Protein AF-A0A3D1UZR0-F1 (afdb_monomer)

Nearest PDB structures (foldseek):
  7qtd-assembly1_B  TM=1.260E-01  e=8.001E+00  Streptomyces sp. Tu6071

Sequence (243 aa):
MKIFFILLPLLFSISFYAQDAELLKKIGARKDKDGNILLGKAFIRKDDRSISFPGRINVREGVIEVLVSTPRGRMHESLIVTELDPFQLQMALVLAGYDNGDITRGAPFHIEIIYGKFRRINVDEWLYDSTAGKPKEKGTYVFVGSSFKDKQCLASLEGNLININSLDKSTILNAALSPKSALHEYIVRKEKMPEAGLKNRESPLEGYEETPVRVILVPVVTPADTGKNGKREMAPAEGPKTK

Radius of gyration: 21.1 Å; Cα contacts (8 Å, |Δi|>4): 491; chains: 1; bounding box: 68×36×67 Å

Solvent-accessible surface area (backbone atoms only — not comparable to full-atom values): 13354 Å² total; per-residue (Å²): 139,90,89,85,86,74,66,66,71,56,53,54,51,52,55,53,55,51,51,54,53,50,53,34,48,76,75,60,28,50,71,52,97,88,56,27,39,36,35,84,59,38,36,37,41,60,89,73,50,27,36,32,32,62,32,26,60,58,49,54,63,53,67,44,45,28,49,31,13,18,84,76,18,61,38,91,30,6,38,24,38,24,88,53,54,33,53,51,51,48,51,49,43,46,75,57,54,48,54,59,28,57,78,89,66,16,43,42,19,37,53,30,38,38,35,80,96,79,48,72,45,58,53,38,72,33,30,28,24,65,70,79,72,41,71,37,70,85,66,43,32,14,28,38,42,47,49,72,56,97,94,36,50,39,9,52,74,45,19,32,33,28,27,64,46,49,85,69,60,40,20,30,27,26,40,64,62,50,89,83,49,53,79,45,46,34,30,45,38,50,91,68,48,82,88,69,54,52,64,35,90,90,40,72,88,71,35,59,44,89,43,66,31,33,43,31,44,40,56,75,66,53,60,76,65,50,66,77,76,51,86,82,77,78,76,78,83,81,71,86,81,82,129

pLDDT: mean 86.24, std 17.68, range [34.06, 98.81]

Foldseek 3Di:
DDDPDDVVVVVVVVVVVVVVQVVCVVQVWDADPQGWIDQPQWIQDPPQRKIKGKWWAQDQWDWAFAAEFAPLAPRVRYRIHHPDQQVSVLVSCVVSPWDAAALVRFFKWFKWKAFDPGDIDGPQQQKAFVVVRGRGDGWIKGQHAADDDPNDGLLNVRGGEETEQDRDNSYGIYTSDDPVRNPIIMTGRNVSDDDFDQPDPVDCVSPTDITMMMMMTRTPDGSVRVVVPDDDDDDDPDDDDDD

Secondary structure (DSSP, 8-state):
----SSSHHHHHHHHHHHHHHHHHHHTTEEE-TTS-EEETTEEE-TTT--EEEEEEE---SSEESEEEE-TTSSGGGEEEE----HHHHHHHHHHHTPPP-STTTSPEEEEEEEETTTEEEEGGGGEEETTTTEEPP---EEE----EETTEEHHHHH-EEEESS---SSSSEEE---TTGGG--EEE-GGGSPP--BSSTT-GGG-BPPEEEEEEEEESS-HHHHTTT--------------

Structure (mmCIF, N/CA/C/O backbone):
data_AF-A0A3D1UZR0-F1
#
_entry.id   AF-A0A3D1UZR0-F1
#
loop_
_atom_site.group_PDB
_atom_site.id
_atom_site.type_symbol
_atom_site.label_atom_id
_atom_site.label_alt_id
_atom_site.label_comp_id
_atom_site.label_asym_id
_atom_site.label_entity_id
_atom_site.label_seq_id
_atom_site.pdbx_PDB_ins_code
_atom_site.Cartn_x
_atom_site.Cartn_y
_atom_site.Cartn_z
_atom_site.occupancy
_atom_site.B_iso_or_equiv
_atom_site.auth_seq_id
_atom_site.auth_comp_id
_atom_site.auth_asym_id
_atom_site.auth_atom_id
_atom_site.pdbx_PDB_model_num
ATOM 1 N N . MET A 1 1 ? -49.660 -12.711 37.100 1.00 44.12 1 MET A N 1
ATOM 2 C CA . MET A 1 1 ? -48.198 -12.617 37.325 1.00 44.12 1 MET A CA 1
ATOM 3 C C . MET A 1 1 ? -47.486 -13.162 36.089 1.00 44.12 1 MET A C 1
ATOM 5 O O . MET A 1 1 ? -47.917 -14.203 35.616 1.00 44.12 1 MET A O 1
ATOM 9 N N . LYS A 1 2 ? -46.427 -12.483 35.614 1.00 46.38 2 LYS A N 1
ATOM 10 C CA . LYS A 1 2 ? -45.535 -12.819 34.471 1.00 46.38 2 LYS A CA 1
ATOM 11 C C . LYS A 1 2 ? -45.929 -12.320 33.066 1.00 46.38 2 LYS A C 1
ATOM 13 O O . LYS A 1 2 ? -46.213 -13.120 32.189 1.00 46.38 2 LYS A O 1
ATOM 18 N N . ILE A 1 3 ? -45.806 -11.012 32.827 1.00 49.09 3 ILE A N 1
ATOM 19 C CA . ILE A 1 3 ? -45.474 -10.448 31.500 1.00 49.09 3 ILE A CA 1
ATOM 20 C C . ILE A 1 3 ? -44.572 -9.232 31.744 1.00 49.09 3 ILE A C 1
ATOM 22 O O . ILE A 1 3 ? -45.052 -8.109 31.740 1.00 49.09 3 ILE A O 1
ATOM 26 N N . PHE A 1 4 ? -43.295 -9.429 32.083 1.00 47.56 4 PHE A N 1
ATOM 27 C CA . PHE A 1 4 ? -42.361 -8.297 32.193 1.00 47.56 4 PHE A CA 1
ATOM 28 C C . PHE A 1 4 ? -40.891 -8.742 32.183 1.00 47.56 4 PHE A C 1
ATOM 30 O O . PHE A 1 4 ? -40.190 -8.509 33.150 1.00 47.56 4 PHE A O 1
ATOM 37 N N . PHE A 1 5 ? -40.403 -9.444 31.151 1.00 48.28 5 PHE A N 1
ATOM 38 C CA . PHE A 1 5 ? -38.954 -9.745 31.069 1.00 48.28 5 PHE A CA 1
ATOM 39 C C . PHE A 1 5 ? -38.405 -10.002 29.650 1.00 48.28 5 PHE A C 1
ATOM 41 O O . PHE A 1 5 ? -37.402 -10.687 29.496 1.00 48.28 5 PHE A O 1
ATOM 48 N N . ILE A 1 6 ? -39.031 -9.456 28.596 1.00 50.97 6 ILE A N 1
ATOM 49 C CA . ILE A 1 6 ? -38.550 -9.625 27.202 1.00 50.97 6 ILE A CA 1
ATOM 50 C C . ILE A 1 6 ? -38.081 -8.300 26.555 1.00 50.97 6 ILE A C 1
ATOM 52 O O . ILE A 1 6 ? -37.360 -8.328 25.565 1.00 50.97 6 ILE A O 1
ATOM 56 N N . LEU A 1 7 ? -38.374 -7.125 27.134 1.00 48.50 7 LEU A N 1
ATOM 57 C CA . LEU A 1 7 ? -37.979 -5.834 26.533 1.00 48.50 7 LEU A CA 1
ATOM 58 C C . LEU A 1 7 ? -36.522 -5.399 26.804 1.00 48.50 7 LEU A C 1
ATOM 60 O O . LEU A 1 7 ? -35.976 -4.586 26.060 1.00 48.50 7 LEU A O 1
ATOM 64 N N . LEU A 1 8 ? -35.883 -5.925 27.853 1.00 43.03 8 LEU A N 1
ATOM 65 C CA . LEU A 1 8 ? -34.567 -5.465 28.311 1.00 43.03 8 LEU A CA 1
ATOM 66 C C . LEU A 1 8 ? -33.382 -5.806 27.369 1.00 43.03 8 LEU A C 1
ATOM 68 O O . LEU A 1 8 ? -32.542 -4.927 27.170 1.00 43.03 8 LEU A O 1
ATOM 72 N N . PRO A 1 9 ? -33.291 -6.992 26.724 1.00 49.91 9 PRO A N 1
ATOM 73 C CA . PRO A 1 9 ? -32.200 -7.269 25.778 1.00 49.91 9 PRO A CA 1
ATOM 74 C C . PRO A 1 9 ? -32.349 -6.514 24.445 1.00 49.91 9 PRO A C 1
ATOM 76 O O . PRO A 1 9 ? -31.348 -6.228 23.782 1.00 49.91 9 PRO A O 1
ATOM 79 N N . LEU A 1 10 ? -33.578 -6.142 24.061 1.00 46.62 10 LEU A N 1
ATOM 80 C CA . LEU A 1 10 ? -33.832 -5.369 22.842 1.00 46.62 10 LEU A CA 1
ATOM 81 C C . LEU A 1 10 ? -33.338 -3.921 22.990 1.00 46.62 10 LEU A C 1
ATOM 83 O O . LEU A 1 10 ? -32.662 -3.411 22.102 1.00 46.62 10 LEU A O 1
ATOM 87 N N . LEU A 1 11 ? -33.609 -3.289 2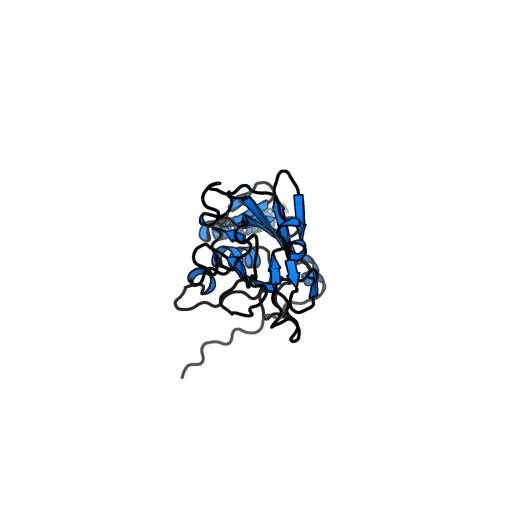4.139 1.00 45.03 11 LEU A N 1
ATOM 88 C CA . LEU A 1 11 ? -33.158 -1.924 24.444 1.00 45.03 11 LEU A CA 1
ATOM 89 C C . LEU A 1 11 ? -31.627 -1.816 24.507 1.00 45.03 11 LEU A C 1
ATOM 91 O O . LEU A 1 11 ? -31.060 -0.871 23.966 1.00 45.03 11 LEU A O 1
ATOM 95 N N . PHE A 1 12 ? -30.950 -2.815 25.084 1.00 47.47 12 PHE A N 1
ATOM 96 C CA . PHE A 1 12 ? -29.484 -2.842 25.162 1.00 47.47 12 PHE A CA 1
ATOM 97 C C . PHE A 1 12 ? -28.823 -2.973 23.781 1.00 47.47 12 PHE A C 1
ATOM 99 O O . PHE A 1 12 ? -27.831 -2.308 23.488 1.00 47.47 12 PHE A O 1
ATOM 106 N N . SER A 1 13 ? -29.414 -3.793 22.908 1.00 52.44 13 SER A N 1
ATOM 107 C CA . SER A 1 13 ? -28.933 -3.978 21.536 1.00 52.44 13 SER A CA 1
ATOM 108 C C . SER A 1 13 ? -29.081 -2.691 20.716 1.00 52.44 13 SER A C 1
ATOM 110 O O . SER A 1 13 ? -28.163 -2.314 19.992 1.00 52.44 13 SER A O 1
ATOM 112 N N . ILE A 1 14 ? -30.201 -1.973 20.865 1.00 57.56 14 ILE A N 1
ATOM 113 C CA . ILE A 1 14 ? -30.461 -0.712 20.149 1.00 57.56 14 ILE A CA 1
ATOM 114 C C . ILE A 1 14 ? -29.466 0.380 20.569 1.00 57.56 14 ILE A C 1
ATOM 116 O O . ILE A 1 14 ? -28.931 1.075 19.704 1.00 57.56 14 ILE A O 1
ATOM 120 N N . SER A 1 15 ? -29.171 0.508 21.867 1.00 60.72 15 SER A N 1
ATOM 121 C CA . SER A 1 15 ? -28.193 1.486 22.365 1.00 60.72 15 SER A CA 1
ATOM 122 C C . SER A 1 15 ? -26.779 1.225 21.839 1.00 60.72 15 SER A C 1
ATOM 124 O O . SER A 1 15 ? -26.102 2.172 21.447 1.00 60.72 15 SER A O 1
ATOM 126 N N . PHE A 1 16 ? -26.355 -0.040 21.757 1.00 56.75 16 PHE A N 1
ATOM 127 C CA . PHE A 1 16 ? -25.029 -0.399 21.245 1.00 56.75 16 PHE A CA 1
ATOM 128 C C . PHE A 1 16 ? -24.895 -0.114 19.737 1.00 56.75 16 PHE A C 1
ATOM 130 O O . PHE A 1 16 ? -23.942 0.528 19.303 1.00 56.75 16 PHE A O 1
ATOM 137 N N . TYR A 1 17 ? -25.903 -0.491 18.939 1.00 60.22 17 TYR A N 1
ATOM 138 C CA . TYR A 1 17 ? -25.931 -0.193 17.500 1.00 60.22 17 TYR A CA 1
ATOM 139 C C . TYR A 1 17 ? -25.938 1.313 17.197 1.00 60.22 17 TYR A C 1
ATOM 141 O O . TYR A 1 17 ? -25.283 1.755 16.250 1.00 60.22 17 TYR A O 1
ATOM 149 N N . ALA A 1 18 ? -26.673 2.105 17.982 1.00 62.00 18 ALA A N 1
ATOM 150 C CA . ALA A 1 18 ? -26.709 3.557 17.824 1.00 62.00 18 ALA A CA 1
ATOM 151 C C . ALA A 1 18 ? -25.343 4.197 18.129 1.00 62.00 18 ALA A C 1
ATOM 153 O O . ALA A 1 18 ? -24.904 5.086 17.398 1.00 62.00 18 ALA A O 1
ATOM 154 N N . GLN A 1 19 ? -24.650 3.704 19.158 1.00 67.38 19 GLN A N 1
ATOM 155 C CA . GLN A 1 19 ? -23.340 4.200 19.574 1.00 67.38 19 GLN A CA 1
ATOM 156 C C . GLN A 1 19 ? -22.243 3.888 18.541 1.00 67.38 19 GLN A C 1
ATOM 158 O O . GLN A 1 19 ? -21.450 4.770 18.202 1.00 67.38 19 GLN A O 1
ATOM 163 N N . ASP A 1 20 ? -22.252 2.684 17.961 1.00 73.31 20 ASP A N 1
ATOM 164 C CA . ASP A 1 20 ? -21.343 2.298 16.873 1.00 73.31 20 ASP A CA 1
ATOM 165 C C . ASP A 1 20 ? -21.556 3.156 15.615 1.00 73.31 20 ASP A C 1
ATOM 167 O O . ASP A 1 20 ? -20.600 3.620 14.987 1.00 73.31 20 ASP A O 1
ATOM 171 N N . ALA A 1 21 ? -22.815 3.408 15.244 1.00 79.00 21 ALA A N 1
ATOM 172 C CA . ALA A 1 21 ? -23.146 4.246 14.094 1.00 79.00 21 ALA A CA 1
ATOM 173 C C . ALA A 1 21 ? -22.709 5.707 14.298 1.00 79.00 21 ALA A C 1
ATOM 175 O O . ALA A 1 21 ? -22.210 6.346 13.366 1.00 79.00 21 ALA A O 1
ATOM 176 N N . GLU A 1 22 ? -22.861 6.234 15.514 1.00 84.75 22 GLU A N 1
ATOM 177 C CA . GLU A 1 22 ? -22.416 7.581 15.864 1.00 84.75 22 GLU A CA 1
ATOM 178 C C . GLU A 1 22 ? -20.886 7.701 15.834 1.00 84.75 22 GLU A C 1
ATOM 180 O O . GLU A 1 22 ? -20.359 8.682 15.303 1.00 84.75 22 GLU A O 1
ATOM 185 N N . LEU A 1 23 ? -20.165 6.692 16.339 1.00 85.00 23 LEU A N 1
ATOM 186 C CA . LEU A 1 23 ? -18.704 6.646 16.288 1.00 85.00 23 LEU A CA 1
ATOM 187 C C . LEU A 1 23 ? -18.197 6.655 14.844 1.00 85.00 23 LEU A C 1
ATOM 189 O O . LEU A 1 23 ? -17.352 7.485 14.507 1.00 85.00 23 LEU A O 1
ATOM 193 N N . LEU A 1 24 ? -18.744 5.786 13.985 1.00 88.00 24 LEU A N 1
ATOM 194 C CA . LEU A 1 24 ? -18.386 5.749 12.565 1.00 88.00 24 LEU A CA 1
ATOM 195 C C . LEU A 1 24 ? -18.620 7.113 11.908 1.00 88.00 24 LEU A C 1
ATOM 197 O O . LEU A 1 24 ? -17.735 7.631 11.230 1.00 88.00 24 LEU A O 1
ATOM 201 N N . LYS A 1 25 ? -19.762 7.752 12.180 1.00 88.19 25 LYS A N 1
ATOM 202 C CA . LYS A 1 25 ? -20.069 9.080 11.641 1.00 88.19 25 LYS A CA 1
ATOM 203 C C . LYS A 1 25 ? -19.074 10.148 12.113 1.00 88.19 25 LYS A C 1
ATOM 205 O O . LYS A 1 25 ? -18.651 10.966 11.299 1.00 88.19 25 LYS A O 1
ATOM 210 N N . LYS A 1 26 ? -18.672 10.137 13.391 1.00 89.56 26 LYS A N 1
ATOM 211 C CA . LYS A 1 26 ? -17.699 11.095 13.960 1.00 89.56 26 LYS A CA 1
ATOM 212 C C . LYS A 1 26 ? -16.330 11.012 13.295 1.00 89.56 26 LYS A C 1
ATOM 214 O O . LYS A 1 26 ? -15.684 12.039 13.119 1.00 89.56 26 LYS A O 1
ATOM 219 N N . ILE A 1 27 ? -15.908 9.814 12.904 1.00 89.00 27 ILE A N 1
ATOM 220 C CA . ILE A 1 27 ? -14.633 9.601 12.209 1.00 89.00 27 ILE A CA 1
ATOM 221 C C . ILE A 1 27 ? -14.751 9.707 10.680 1.00 89.00 27 ILE A C 1
ATOM 223 O O . ILE A 1 27 ? -13.793 9.416 9.970 1.00 89.00 27 ILE A O 1
ATOM 227 N N . GLY A 1 28 ? -15.917 10.102 10.153 1.00 91.25 28 GLY A N 1
ATOM 228 C CA . GLY A 1 28 ? -16.158 10.224 8.712 1.00 91.25 28 GLY A CA 1
ATOM 229 C C . GLY A 1 28 ? -16.323 8.887 7.979 1.00 91.25 28 GLY A C 1
ATOM 230 O O . GLY A 1 28 ? -16.252 8.846 6.750 1.00 91.25 28 GLY A O 1
ATOM 231 N N . ALA A 1 29 ? -16.548 7.794 8.711 1.00 95.12 29 ALA A N 1
ATOM 232 C CA . ALA A 1 29 ? -16.870 6.493 8.151 1.00 95.12 29 ALA A CA 1
ATOM 233 C C . ALA A 1 29 ? -18.384 6.328 7.937 1.00 95.12 29 ALA A C 1
ATOM 235 O O . ALA A 1 29 ? -19.214 6.879 8.661 1.00 95.12 29 ALA A O 1
ATOM 236 N N . ARG A 1 30 ? -18.757 5.508 6.953 1.00 94.00 30 ARG A N 1
ATOM 237 C CA . ARG A 1 30 ? -20.145 5.086 6.722 1.00 94.00 30 ARG A CA 1
ATOM 238 C C . ARG A 1 30 ? -20.217 3.591 6.465 1.00 94.00 30 ARG A C 1
ATOM 240 O O . ARG A 1 30 ? -19.301 3.023 5.878 1.00 94.00 30 ARG A O 1
ATOM 247 N N . LYS A 1 31 ? -21.325 2.975 6.860 1.00 94.62 31 LYS A N 1
ATOM 248 C CA . LYS A 1 31 ? -21.617 1.569 6.588 1.00 94.62 31 LYS A CA 1
ATOM 249 C C . LYS A 1 31 ? -22.596 1.464 5.420 1.00 94.62 31 LYS A C 1
ATOM 251 O O . LYS A 1 31 ? -23.546 2.243 5.364 1.00 94.62 31 LYS A O 1
ATOM 256 N N . ASP A 1 32 ? -22.354 0.552 4.485 1.00 93.75 32 ASP A N 1
ATOM 257 C CA . ASP A 1 32 ? -23.306 0.256 3.411 1.00 93.75 32 ASP A CA 1
ATOM 258 C C . ASP A 1 32 ? -24.361 -0.780 3.845 1.00 93.75 32 ASP A C 1
ATOM 260 O O . ASP A 1 32 ? -24.347 -1.280 4.975 1.00 93.75 32 ASP A O 1
ATOM 264 N N . LYS A 1 33 ? -25.296 -1.099 2.941 1.00 93.00 33 LYS A N 1
ATOM 265 C CA . LYS A 1 33 ? -26.392 -2.050 3.194 1.00 93.00 33 LYS A CA 1
ATOM 266 C C . LYS A 1 33 ? -25.916 -3.479 3.492 1.00 93.00 33 LYS A C 1
ATOM 268 O O . LYS A 1 33 ? -26.600 -4.207 4.202 1.00 93.00 33 LYS A O 1
ATOM 273 N N . ASP A 1 34 ? -24.759 -3.865 2.961 1.00 94.12 34 ASP A N 1
ATOM 274 C CA . ASP A 1 34 ? -24.183 -5.207 3.112 1.00 94.12 34 ASP A CA 1
ATOM 275 C C . ASP A 1 34 ? -23.279 -5.277 4.361 1.00 94.12 34 ASP A C 1
ATOM 277 O O . ASP A 1 34 ? -22.865 -6.339 4.830 1.00 94.12 34 ASP A O 1
ATOM 281 N N . GLY A 1 35 ? -23.050 -4.122 4.985 1.00 93.12 35 GLY A N 1
ATOM 282 C CA . GLY A 1 35 ? -22.321 -3.958 6.222 1.00 93.12 35 GLY A CA 1
ATOM 283 C C . GLY A 1 35 ? -20.830 -3.711 6.039 1.00 93.12 35 GLY A C 1
ATOM 284 O O . GLY A 1 35 ? -20.105 -3.763 7.035 1.00 93.12 35 GLY A O 1
ATOM 285 N N . ASN A 1 36 ? -20.389 -3.424 4.814 1.00 96.94 36 ASN A N 1
ATOM 286 C CA . ASN A 1 36 ? -19.040 -2.945 4.538 1.00 96.94 36 ASN A CA 1
ATOM 287 C C . ASN A 1 36 ? -18.888 -1.512 5.040 1.00 96.94 36 ASN A C 1
ATOM 289 O O . ASN A 1 36 ? -19.866 -0.769 5.148 1.00 96.94 36 ASN A O 1
ATOM 293 N N . ILE A 1 37 ? -17.656 -1.112 5.334 1.00 97.06 37 ILE A N 1
ATOM 294 C CA . ILE A 1 37 ? -17.357 0.218 5.867 1.00 97.06 37 ILE A CA 1
ATOM 295 C C . ILE A 1 37 ? -16.550 0.995 4.835 1.00 97.06 37 ILE A C 1
ATOM 297 O O . ILE A 1 37 ? -15.561 0.497 4.304 1.00 97.06 37 ILE A O 1
ATOM 301 N N . LEU A 1 38 ? -16.951 2.235 4.575 1.00 97.38 38 LEU A N 1
ATOM 302 C CA . LEU A 1 38 ? -16.186 3.192 3.786 1.00 97.38 38 LEU A CA 1
ATOM 303 C C . LEU A 1 38 ? -15.639 4.275 4.705 1.00 97.38 38 LEU A C 1
ATOM 305 O O . LEU A 1 38 ? -16.421 4.948 5.375 1.00 97.38 38 LEU A O 1
ATOM 309 N N . LEU A 1 39 ? -14.323 4.465 4.694 1.00 96.44 39 LEU A N 1
ATOM 310 C CA . LEU A 1 39 ? -13.617 5.526 5.410 1.00 96.44 39 LEU A CA 1
ATOM 311 C C . LEU A 1 39 ? -12.720 6.264 4.414 1.00 96.44 39 LEU A C 1
ATOM 313 O O . LEU A 1 39 ? -11.729 5.718 3.931 1.00 96.44 39 LEU A O 1
ATOM 317 N N . GLY A 1 40 ? -13.102 7.492 4.056 1.00 94.06 40 GLY A N 1
ATOM 318 C CA . GLY A 1 40 ? -12.455 8.209 2.958 1.00 94.06 40 GLY A CA 1
ATOM 319 C C . GLY A 1 40 ? -12.506 7.404 1.655 1.00 94.06 40 GLY A C 1
ATOM 320 O O . GLY A 1 40 ? -13.594 7.087 1.166 1.00 94.06 40 GLY A O 1
ATOM 321 N N . LYS A 1 41 ? -11.332 7.064 1.103 1.00 97.06 41 LYS A N 1
ATOM 322 C CA . LYS A 1 41 ? -11.203 6.204 -0.092 1.00 97.06 41 LYS A CA 1
ATOM 323 C C . LYS A 1 41 ? -11.000 4.715 0.226 1.00 97.06 41 LYS A C 1
ATOM 325 O O . LYS A 1 41 ? -10.980 3.910 -0.704 1.00 97.06 41 LYS A O 1
ATOM 330 N N . ALA A 1 42 ? -10.857 4.348 1.500 1.00 98.38 42 ALA A N 1
ATOM 331 C CA . ALA 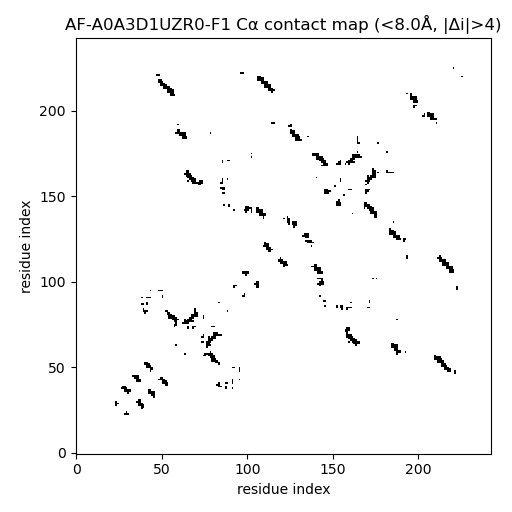A 1 42 ? -10.717 2.963 1.927 1.00 98.38 42 ALA A CA 1
ATOM 332 C C . ALA A 1 42 ? -12.089 2.284 2.050 1.00 98.38 42 ALA A C 1
ATOM 334 O O . ALA A 1 42 ? -13.042 2.847 2.592 1.00 98.38 42 ALA A O 1
ATOM 335 N N . PHE A 1 43 ? -12.169 1.051 1.561 1.00 98.50 43 PHE A N 1
ATOM 336 C CA . PHE A 1 43 ? -13.326 0.169 1.638 1.00 98.50 43 PHE A CA 1
ATOM 337 C C . PHE A 1 43 ? -12.945 -1.099 2.400 1.00 98.50 43 PHE A C 1
ATOM 339 O O . PHE A 1 43 ? -12.094 -1.860 1.939 1.00 98.50 43 PHE A O 1
ATOM 346 N N . ILE A 1 44 ? -13.578 -1.323 3.549 1.00 98.44 44 ILE A N 1
ATOM 347 C CA . ILE A 1 44 ? -13.401 -2.497 4.403 1.00 98.44 44 ILE A CA 1
ATOM 348 C C . ILE A 1 44 ? -14.528 -3.479 4.098 1.00 98.44 44 ILE A C 1
ATOM 350 O O . ILE A 1 44 ? -15.696 -3.197 4.387 1.00 98.44 44 ILE A O 1
ATOM 354 N N . ARG A 1 45 ? -14.181 -4.643 3.548 1.00 97.81 45 ARG A N 1
ATOM 355 C CA . ARG A 1 45 ? -15.147 -5.709 3.291 1.00 97.81 45 ARG A CA 1
ATOM 356 C C . ARG A 1 45 ? -15.494 -6.414 4.597 1.00 97.81 45 ARG A C 1
ATOM 358 O O . ARG A 1 45 ? -14.609 -6.827 5.342 1.00 97.81 45 ARG A O 1
ATOM 365 N N . LYS A 1 46 ? -16.786 -6.566 4.884 1.00 94.94 46 LYS A N 1
ATOM 366 C CA . LYS A 1 46 ? -17.252 -7.209 6.121 1.00 94.94 46 LYS A CA 1
ATOM 367 C C . LYS A 1 46 ? -16.853 -8.683 6.192 1.00 94.94 46 LYS A C 1
ATOM 369 O O . LYS A 1 46 ? -16.424 -9.140 7.249 1.00 94.94 46 LYS A O 1
ATOM 374 N N . ASP A 1 47 ? -17.017 -9.391 5.078 1.00 92.62 47 ASP A N 1
ATOM 375 C CA . ASP A 1 47 ? -16.992 -10.855 5.047 1.00 92.62 47 ASP A CA 1
ATOM 376 C C . ASP A 1 47 ? -15.606 -11.431 5.323 1.00 92.62 47 ASP A C 1
ATOM 378 O O . ASP A 1 47 ? -15.462 -12.323 6.152 1.00 92.62 47 ASP A O 1
ATOM 382 N N . ASP A 1 48 ? -14.582 -10.894 4.665 1.00 94.75 48 ASP A N 1
ATOM 383 C CA . ASP A 1 48 ? -13.210 -11.397 4.775 1.00 94.75 48 ASP A CA 1
ATOM 384 C C . ASP A 1 48 ? -12.237 -10.378 5.368 1.00 94.75 48 ASP A C 1
ATOM 386 O O . ASP A 1 48 ? -11.035 -10.620 5.404 1.00 94.75 48 ASP A O 1
ATOM 390 N N . ARG A 1 49 ? -12.748 -9.217 5.801 1.00 96.38 49 ARG A N 1
ATOM 391 C CA . ARG A 1 49 ? -11.960 -8.142 6.416 1.00 96.38 49 ARG A CA 1
ATOM 392 C C . ARG A 1 49 ? -10.822 -7.620 5.534 1.00 96.38 49 ARG A C 1
ATOM 394 O O . ARG A 1 49 ? -9.898 -6.996 6.054 1.00 96.38 49 ARG A O 1
ATOM 401 N N . SER A 1 50 ? -10.886 -7.830 4.218 1.00 98.25 50 SER A N 1
ATOM 402 C CA . SER A 1 50 ? -9.968 -7.187 3.275 1.00 98.25 50 SER A CA 1
ATOM 403 C C . SER A 1 50 ? -10.242 -5.689 3.184 1.00 98.25 50 SER A C 1
ATOM 405 O O . SER A 1 50 ? -11.374 -5.224 3.357 1.00 98.25 50 SER A O 1
ATOM 407 N N . ILE A 1 51 ? -9.192 -4.925 2.899 1.00 98.75 51 ILE A N 1
ATOM 408 C CA . ILE A 1 51 ? -9.266 -3.472 2.729 1.00 98.75 51 ILE A CA 1
ATOM 409 C C . ILE A 1 51 ? -8.864 -3.154 1.304 1.00 98.75 51 ILE A C 1
ATOM 411 O O . ILE A 1 51 ? -7.872 -3.678 0.813 1.00 98.75 51 ILE A O 1
ATOM 415 N N . SER A 1 52 ? -9.614 -2.295 0.627 1.00 98.75 52 SER A N 1
ATOM 416 C CA . SER A 1 52 ? -9.286 -1.885 -0.735 1.00 98.75 52 SER A CA 1
ATOM 417 C C . SER A 1 52 ? -9.426 -0.390 -0.941 1.00 98.75 52 SER A C 1
ATOM 419 O O . SER A 1 52 ? -10.218 0.266 -0.268 1.00 98.75 52 SER A O 1
ATOM 421 N N . PHE A 1 53 ? -8.648 0.155 -1.867 1.00 98.81 53 PHE A N 1
ATOM 422 C CA . PHE A 1 53 ? -8.661 1.579 -2.178 1.00 98.81 53 PHE A CA 1
ATOM 423 C C . PHE A 1 53 ? -8.203 1.836 -3.621 1.00 98.81 53 PHE A C 1
ATOM 425 O O . PHE A 1 53 ? -7.486 1.014 -4.203 1.00 98.81 53 PHE A O 1
ATOM 432 N N . PRO A 1 54 ? -8.649 2.941 -4.245 1.00 98.50 54 PRO A N 1
ATOM 433 C CA . PRO A 1 54 ? -8.249 3.290 -5.600 1.00 98.50 54 PRO A CA 1
ATOM 434 C C . PRO A 1 54 ? -6.800 3.781 -5.645 1.00 98.50 54 PRO A C 1
ATOM 436 O O . PRO A 1 54 ? -6.322 4.441 -4.723 1.00 98.50 54 PRO A O 1
ATOM 439 N N . GLY A 1 55 ? -6.129 3.525 -6.757 1.00 98.38 55 GLY A N 1
ATOM 440 C CA . GLY A 1 55 ? -4.830 4.091 -7.096 1.00 98.38 55 GLY A CA 1
ATOM 441 C C . GLY A 1 55 ? -4.630 4.109 -8.606 1.00 98.38 55 GLY A C 1
ATOM 442 O O . GLY A 1 55 ? -5.538 3.785 -9.375 1.00 98.38 55 GLY A O 1
ATOM 443 N N . ARG A 1 56 ? -3.425 4.463 -9.036 1.00 98.06 56 ARG A N 1
ATOM 444 C CA . ARG A 1 56 ? -2.983 4.362 -10.428 1.00 98.06 56 ARG A CA 1
ATOM 445 C C . ARG A 1 56 ? -1.564 3.824 -10.489 1.00 98.06 56 ARG A C 1
ATOM 447 O O . ARG A 1 56 ? -0.755 4.136 -9.616 1.00 98.06 56 ARG A O 1
ATOM 454 N N . ILE A 1 57 ? -1.268 3.045 -11.525 1.00 97.81 57 ILE A N 1
ATOM 455 C CA . ILE A 1 57 ? 0.118 2.683 -11.843 1.00 97.81 57 ILE A CA 1
ATOM 456 C C . ILE A 1 57 ? 0.892 3.973 -12.114 1.00 97.81 57 ILE A C 1
ATOM 458 O O . ILE A 1 57 ? 0.395 4.864 -12.808 1.00 97.81 57 ILE A O 1
ATOM 462 N N . ASN A 1 58 ? 2.087 4.067 -11.544 1.00 96.50 58 ASN A N 1
ATOM 463 C CA . ASN A 1 58 ? 2.933 5.241 -11.634 1.00 96.50 58 ASN A CA 1
ATOM 464 C C . ASN A 1 58 ? 4.279 4.898 -12.280 1.00 96.50 58 ASN A C 1
ATOM 466 O O . ASN A 1 58 ? 4.458 5.160 -13.469 1.00 96.50 58 ASN A O 1
ATOM 470 N N . VAL A 1 59 ? 5.189 4.252 -11.548 1.00 94.94 59 VAL A N 1
ATOM 471 C CA . VAL A 1 59 ? 6.438 3.749 -12.130 1.00 94.94 59 VAL A CA 1
ATOM 472 C C . VAL A 1 59 ? 6.154 2.461 -12.903 1.00 94.94 59 VAL A C 1
ATOM 474 O O . VAL A 1 59 ? 5.496 1.550 -12.404 1.00 94.94 59 VAL A O 1
ATOM 477 N N . ARG A 1 60 ? 6.639 2.396 -14.146 1.00 94.25 60 ARG A N 1
ATOM 478 C CA . ARG A 1 60 ? 6.509 1.223 -15.031 1.00 94.25 60 ARG A CA 1
ATOM 479 C C . ARG A 1 60 ? 7.845 0.548 -15.332 1.00 94.25 60 ARG A C 1
ATOM 481 O O . ARG A 1 60 ? 7.846 -0.566 -15.839 1.00 94.25 60 ARG A O 1
ATOM 488 N N . GLU A 1 61 ? 8.956 1.216 -15.038 1.00 91.69 61 GLU A N 1
ATOM 489 C CA . GLU A 1 61 ? 10.324 0.779 -15.319 1.00 91.69 61 GLU A CA 1
ATOM 490 C C . GLU A 1 61 ? 11.258 1.345 -14.240 1.00 91.69 61 GLU A C 1
ATOM 492 O O . GLU A 1 61 ? 10.998 2.428 -13.719 1.00 91.69 61 GLU A O 1
ATOM 497 N N . GLY A 1 62 ? 12.347 0.640 -13.929 1.00 93.88 62 GLY A N 1
ATOM 498 C CA . GLY A 1 62 ? 13.328 1.070 -12.927 1.00 93.88 62 GLY A CA 1
ATOM 499 C C . GLY A 1 62 ? 13.107 0.477 -11.534 1.00 93.88 62 GLY A C 1
ATOM 500 O O . GLY A 1 62 ? 12.227 -0.365 -11.331 1.00 93.88 62 GLY A O 1
ATOM 501 N N . VAL A 1 63 ? 13.967 0.887 -10.599 1.00 95.88 63 VAL A N 1
ATOM 502 C CA . VAL A 1 63 ? 13.974 0.438 -9.198 1.00 95.88 63 VAL A CA 1
ATOM 503 C C . VAL A 1 63 ? 12.890 1.173 -8.404 1.00 95.88 63 VAL A C 1
ATOM 505 O O . VAL A 1 63 ? 12.655 2.361 -8.625 1.00 95.88 63 VAL A O 1
ATOM 508 N N . ILE A 1 64 ? 12.241 0.470 -7.477 1.00 96.31 64 ILE A N 1
ATOM 509 C CA . ILE A 1 64 ? 11.278 1.037 -6.528 1.00 96.31 64 ILE A CA 1
ATOM 510 C C . ILE A 1 64 ? 11.678 0.729 -5.083 1.00 96.31 64 ILE A C 1
ATOM 512 O O . ILE A 1 64 ? 12.186 -0.350 -4.778 1.00 96.31 64 ILE A O 1
ATOM 516 N N . GLU A 1 65 ? 11.355 1.648 -4.176 1.00 94.25 65 GLU A N 1
ATOM 517 C CA . GLU A 1 65 ? 11.486 1.443 -2.723 1.00 94.25 65 GLU A CA 1
ATOM 518 C C . GLU A 1 65 ? 10.141 1.476 -1.995 1.00 94.25 65 GLU A C 1
ATOM 520 O O . GLU A 1 65 ? 9.991 0.942 -0.885 1.00 94.25 65 GLU A O 1
ATOM 525 N N . VAL A 1 66 ? 9.132 2.050 -2.650 1.00 96.12 66 VAL A N 1
ATOM 526 C CA . VAL A 1 66 ? 7.781 2.197 -2.127 1.00 96.12 66 VAL A CA 1
ATOM 527 C C . VAL A 1 66 ? 6.810 1.508 -3.079 1.00 96.12 66 VAL A C 1
ATOM 529 O O . VAL A 1 66 ? 6.860 1.639 -4.299 1.00 96.12 66 VAL A O 1
ATOM 532 N N . LEU A 1 67 ? 5.908 0.710 -2.524 1.00 97.50 67 LEU A N 1
ATOM 533 C CA . LEU A 1 67 ? 4.878 0.052 -3.313 1.00 97.50 67 LEU A CA 1
ATOM 534 C C . LEU A 1 67 ? 3.711 1.007 -3.579 1.00 97.50 67 LEU A C 1
ATOM 536 O O . LEU A 1 67 ? 3.200 1.081 -4.696 1.00 97.50 67 LEU A O 1
ATOM 540 N N . VAL A 1 68 ? 3.286 1.732 -2.543 1.00 98.56 68 VAL A N 1
ATOM 541 C CA . VAL A 1 68 ? 2.160 2.665 -2.605 1.00 98.56 68 VAL A CA 1
ATOM 542 C C . VAL A 1 68 ? 2.507 3.946 -1.856 1.00 98.56 68 VAL A C 1
ATOM 544 O O . VAL A 1 68 ? 2.792 3.904 -0.656 1.00 98.56 68 VAL A O 1
ATOM 547 N N . SER A 1 69 ? 2.404 5.083 -2.540 1.00 98.25 69 SER A N 1
ATOM 548 C CA . SER A 1 69 ? 2.515 6.415 -1.940 1.00 98.25 69 SER A CA 1
ATOM 549 C C . SER A 1 69 ? 1.355 7.316 -2.358 1.00 98.25 69 SER A C 1
ATOM 551 O O . SER A 1 69 ? 0.591 7.014 -3.275 1.00 98.25 69 SER A O 1
ATOM 553 N N . THR A 1 70 ? 1.239 8.462 -1.704 1.00 98.44 70 THR A N 1
ATOM 554 C CA . THR A 1 70 ? 0.518 9.620 -2.230 1.00 98.44 70 THR A CA 1
ATOM 555 C C . THR A 1 70 ? 1.420 10.436 -3.163 1.00 98.44 70 THR A C 1
ATOM 557 O O . THR A 1 70 ? 2.633 10.193 -3.195 1.00 98.44 70 THR A O 1
ATOM 560 N N . PRO A 1 71 ? 0.883 11.431 -3.900 1.00 97.25 71 PRO A N 1
ATOM 561 C CA . PRO A 1 71 ? 1.709 12.364 -4.670 1.00 97.25 71 PRO A CA 1
ATOM 562 C C . PRO A 1 71 ? 2.710 13.163 -3.823 1.00 97.25 71 PRO A C 1
ATOM 564 O O . PRO A 1 71 ? 3.704 13.648 -4.349 1.00 97.25 71 PRO A O 1
ATOM 567 N N . ARG A 1 72 ? 2.448 13.314 -2.517 1.00 95.62 72 ARG A N 1
ATOM 568 C CA . ARG A 1 72 ? 3.351 13.986 -1.572 1.00 95.62 72 ARG A CA 1
ATOM 569 C C . ARG A 1 72 ? 4.518 13.096 -1.136 1.00 95.62 72 ARG A C 1
ATOM 571 O O . ARG A 1 72 ? 5.550 13.623 -0.736 1.00 95.62 72 ARG A O 1
ATOM 578 N N . GLY A 1 73 ? 4.326 11.779 -1.186 1.00 95.12 73 GLY A N 1
ATOM 579 C CA . GLY A 1 73 ? 5.343 10.802 -0.822 1.00 95.12 73 GLY A CA 1
ATOM 580 C C . GLY A 1 73 ? 6.400 10.601 -1.886 1.00 95.12 73 GLY A C 1
ATOM 581 O O . GLY A 1 73 ? 6.598 11.418 -2.786 1.00 95.12 73 GLY A O 1
ATOM 582 N N . ARG A 1 74 ? 7.080 9.462 -1.787 1.00 94.50 74 ARG A N 1
ATOM 583 C CA . ARG A 1 74 ? 8.176 9.070 -2.675 1.00 94.50 74 ARG A CA 1
ATOM 584 C C . ARG A 1 74 ? 7.648 8.586 -4.031 1.00 94.50 74 ARG A C 1
ATOM 586 O O . ARG A 1 74 ? 7.937 7.477 -4.474 1.00 94.50 74 ARG A O 1
ATOM 593 N N . MET A 1 75 ? 6.822 9.395 -4.701 1.00 94.62 75 MET A N 1
ATOM 594 C CA . MET A 1 75 ? 6.094 8.959 -5.895 1.00 94.62 75 MET A CA 1
ATOM 595 C C . MET A 1 75 ? 7.030 8.566 -7.044 1.00 94.62 75 MET A C 1
ATOM 597 O O . MET A 1 75 ? 6.722 7.637 -7.776 1.00 94.62 75 MET A O 1
ATOM 601 N N . HIS A 1 76 ? 8.192 9.211 -7.188 1.00 92.56 76 HIS A N 1
ATOM 602 C CA . HIS A 1 76 ? 9.148 8.929 -8.271 1.00 92.56 76 HIS A CA 1
ATOM 603 C C . HIS A 1 76 ? 9.746 7.514 -8.227 1.00 92.56 76 HIS A C 1
ATOM 605 O O . HIS A 1 76 ? 10.235 7.028 -9.239 1.00 92.56 76 HIS A O 1
ATOM 611 N N . GLU A 1 77 ? 9.644 6.846 -7.083 1.00 93.38 77 GLU A N 1
ATOM 612 C CA . GLU A 1 77 ? 10.099 5.475 -6.829 1.00 93.38 77 GLU A CA 1
ATOM 613 C C . GLU A 1 77 ? 8.959 4.604 -6.273 1.00 93.38 77 GLU A C 1
ATOM 615 O O . GLU A 1 77 ? 9.194 3.596 -5.602 1.00 93.38 77 GLU A O 1
ATOM 620 N N . SER A 1 78 ? 7.713 5.019 -6.543 1.00 96.81 78 SER A N 1
ATOM 621 C CA . SER A 1 78 ? 6.503 4.302 -6.150 1.00 96.81 78 SER A CA 1
ATOM 622 C C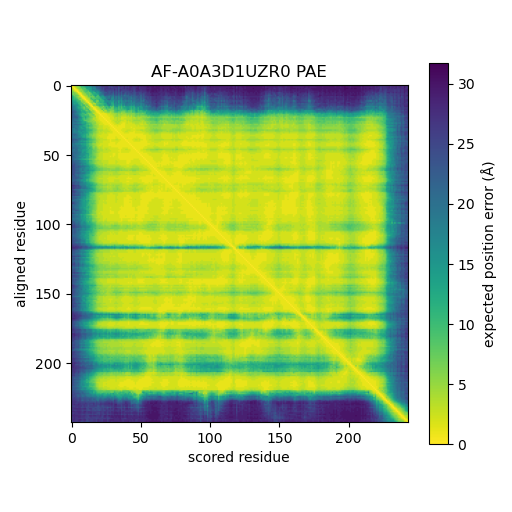 . SER A 1 78 ? 5.827 3.624 -7.328 1.00 96.81 78 SER A C 1
ATOM 624 O O . SER A 1 78 ? 5.484 4.268 -8.327 1.00 96.81 78 SER A O 1
ATOM 626 N N . LEU A 1 79 ? 5.545 2.329 -7.175 1.00 97.88 79 LEU A N 1
ATOM 627 C CA . LEU A 1 79 ? 4.810 1.549 -8.174 1.00 97.88 79 LEU A CA 1
ATOM 628 C C . LEU A 1 79 ? 3.396 2.101 -8.398 1.00 97.88 79 LEU A C 1
ATOM 630 O O . LEU A 1 79 ? 2.934 2.210 -9.535 1.00 97.88 79 LEU A O 1
ATOM 634 N N . ILE A 1 80 ? 2.708 2.455 -7.311 1.00 98.62 80 ILE A N 1
ATOM 635 C CA . ILE A 1 80 ? 1.331 2.948 -7.322 1.00 98.62 80 ILE A CA 1
ATOM 636 C C . ILE A 1 80 ? 1.255 4.275 -6.580 1.00 98.62 80 ILE A C 1
ATOM 638 O O . ILE A 1 80 ? 1.788 4.421 -5.481 1.00 98.62 80 ILE A O 1
ATOM 642 N N . VAL A 1 81 ? 0.511 5.216 -7.158 1.00 98.56 81 VAL A N 1
ATOM 643 C CA . VAL A 1 81 ? 0.123 6.455 -6.481 1.00 98.56 81 VAL A CA 1
ATOM 644 C C . VAL A 1 81 ? -1.365 6.412 -6.145 1.00 98.56 81 VAL A C 1
ATOM 646 O O . VAL A 1 81 ? -2.190 5.996 -6.963 1.00 98.56 81 VAL A O 1
ATOM 649 N N . THR A 1 82 ? -1.719 6.828 -4.931 1.00 98.75 82 THR A N 1
ATOM 650 C CA . THR A 1 82 ? -3.098 6.923 -4.441 1.00 98.75 82 THR A CA 1
ATOM 651 C C . THR A 1 82 ? -3.373 8.276 -3.796 1.00 98.75 82 THR A C 1
ATOM 653 O O . THR A 1 82 ? -2.495 8.925 -3.250 1.00 98.75 82 THR A O 1
ATOM 656 N N . GLU A 1 83 ? -4.637 8.673 -3.808 1.00 98.19 83 GLU A N 1
ATOM 657 C CA . GLU A 1 83 ? -5.140 9.836 -3.072 1.00 98.19 83 GLU A CA 1
ATOM 658 C C . GLU A 1 83 ? -5.726 9.437 -1.704 1.00 98.19 83 GLU A C 1
ATOM 660 O O . GLU A 1 83 ? -6.482 10.199 -1.101 1.00 98.19 83 GLU A O 1
ATOM 665 N N . LEU A 1 84 ? -5.503 8.196 -1.255 1.00 98.25 84 LEU A N 1
ATOM 666 C CA . LEU A 1 84 ? -5.868 7.770 0.091 1.00 98.25 84 LEU A CA 1
ATOM 667 C C . LEU A 1 84 ? -4.875 8.367 1.090 1.00 98.25 84 LEU A C 1
ATOM 669 O O . LEU A 1 84 ? -3.673 8.127 0.998 1.00 98.25 84 LEU A O 1
ATOM 673 N N . ASP A 1 85 ? -5.396 9.099 2.069 1.00 97.56 85 ASP A N 1
ATOM 674 C CA . ASP A 1 85 ? -4.593 9.572 3.188 1.00 97.56 85 ASP A CA 1
ATOM 675 C C . ASP A 1 85 ? -4.070 8.377 4.029 1.00 97.56 85 ASP A C 1
ATOM 677 O O . ASP A 1 85 ? -4.854 7.492 4.394 1.00 97.56 85 ASP A O 1
ATOM 681 N N . PRO A 1 86 ? -2.765 8.324 4.358 1.00 97.81 86 PRO A N 1
ATOM 682 C CA . PRO A 1 86 ? -2.180 7.231 5.136 1.00 97.81 86 PRO A CA 1
ATOM 683 C C . PRO A 1 86 ? -2.842 7.012 6.502 1.00 97.81 86 PRO A C 1
ATOM 685 O O . PRO A 1 86 ? -3.051 5.868 6.909 1.00 97.81 86 PRO A O 1
ATOM 688 N N . PHE A 1 87 ? -3.239 8.078 7.202 1.00 96.88 87 PHE A N 1
ATOM 689 C CA . PHE A 1 87 ? -3.948 7.943 8.473 1.00 96.88 87 PHE A CA 1
ATOM 690 C C . PHE A 1 87 ? -5.333 7.304 8.295 1.00 96.88 87 PHE A C 1
ATOM 692 O O . PHE A 1 87 ? -5.701 6.434 9.085 1.00 96.88 87 PHE A O 1
ATOM 699 N N . GLN A 1 88 ? -6.064 7.620 7.222 1.00 97.31 88 GLN A N 1
ATOM 700 C CA . GLN A 1 88 ? -7.304 6.908 6.885 1.00 97.31 88 GLN A CA 1
ATOM 701 C C . GLN A 1 88 ? -7.074 5.412 6.628 1.00 97.31 88 GLN A C 1
ATOM 703 O O . GLN A 1 88 ? -7.902 4.599 7.047 1.00 97.31 88 GLN A O 1
ATOM 708 N N . LEU A 1 89 ? -5.959 5.021 5.996 1.00 98.44 89 LEU A N 1
ATOM 709 C CA . LEU A 1 89 ? -5.619 3.602 5.835 1.00 98.44 89 LEU A CA 1
ATOM 710 C C . LEU A 1 89 ? -5.352 2.929 7.189 1.00 98.44 89 LEU A C 1
ATOM 712 O O . LEU A 1 89 ? -5.877 1.847 7.451 1.00 98.44 89 LEU A O 1
ATOM 716 N N . GLN A 1 90 ? -4.582 3.579 8.064 1.00 97.88 90 GLN A N 1
ATOM 717 C CA . GLN A 1 90 ? -4.317 3.083 9.416 1.00 97.88 90 GLN A CA 1
ATOM 718 C C . GLN A 1 90 ? -5.607 2.892 10.217 1.00 97.88 90 GLN A C 1
ATOM 720 O O . GLN A 1 90 ? -5.818 1.843 10.821 1.00 97.88 90 GLN A O 1
ATOM 725 N N . MET A 1 91 ? -6.501 3.880 10.186 1.00 97.19 91 MET A N 1
ATOM 726 C CA . MET A 1 91 ? -7.807 3.781 10.832 1.00 97.19 91 MET A CA 1
ATOM 727 C C . MET A 1 91 ? -8.651 2.652 10.237 1.00 97.19 91 MET A C 1
ATOM 729 O O . MET A 1 91 ? -9.316 1.940 10.984 1.00 97.19 91 MET A O 1
ATOM 733 N N . ALA A 1 92 ? -8.611 2.447 8.917 1.00 98.00 92 ALA A N 1
ATOM 734 C CA . ALA A 1 92 ? -9.339 1.358 8.276 1.00 98.00 92 ALA A CA 1
ATOM 735 C C . ALA A 1 92 ? -8.847 -0.024 8.742 1.00 98.00 92 ALA A C 1
ATOM 737 O O . ALA A 1 92 ? -9.667 -0.903 9.000 1.00 98.00 92 ALA A O 1
ATOM 738 N N . LEU A 1 93 ? -7.533 -0.206 8.910 1.00 98.19 93 LEU A N 1
ATOM 739 C CA . LEU A 1 93 ? -6.942 -1.436 9.455 1.00 98.19 93 LEU A CA 1
ATOM 740 C C . LEU A 1 93 ? -7.394 -1.698 10.896 1.00 98.19 93 LEU A C 1
ATOM 742 O O . LEU A 1 93 ? -7.840 -2.803 11.208 1.00 98.19 93 LEU A O 1
ATOM 746 N N . VAL A 1 94 ? -7.386 -0.667 11.742 1.00 96.44 94 VAL A N 1
ATOM 747 C CA . VAL A 1 94 ? -7.869 -0.767 13.129 1.00 96.44 94 VAL A CA 1
ATOM 748 C C . VAL A 1 94 ? -9.370 -1.078 13.179 1.00 96.44 94 VAL A C 1
ATOM 750 O O . VAL A 1 94 ? -9.790 -1.976 13.905 1.00 96.44 94 VAL A O 1
ATOM 753 N N . LEU A 1 95 ? -10.195 -0.405 12.368 1.00 94.88 95 LEU A N 1
ATOM 754 C CA . LEU A 1 95 ? -11.640 -0.670 12.279 1.00 94.88 95 LEU A CA 1
ATOM 755 C C . LEU A 1 95 ? -11.956 -2.076 11.753 1.00 94.88 95 LEU A C 1
ATOM 757 O O . LEU A 1 95 ? -12.984 -2.658 12.106 1.00 94.88 95 LEU A O 1
ATOM 761 N N . ALA A 1 96 ? -11.090 -2.629 10.904 1.00 95.88 96 ALA A N 1
ATOM 762 C CA . ALA A 1 96 ? -11.199 -4.005 10.436 1.00 95.88 96 ALA A CA 1
ATOM 763 C C . ALA A 1 96 ? -10.801 -5.037 11.512 1.00 95.88 96 ALA A C 1
ATOM 765 O O . ALA A 1 96 ? -11.120 -6.216 11.350 1.00 95.88 96 ALA A O 1
ATOM 766 N N . GLY A 1 97 ? -10.198 -4.590 12.620 1.00 95.56 97 GLY A N 1
ATOM 767 C CA . GLY A 1 97 ? -9.833 -5.402 13.780 1.00 95.56 97 GLY A CA 1
ATOM 768 C C . GLY A 1 97 ? -8.391 -5.905 13.772 1.00 95.56 97 GLY A C 1
ATOM 769 O O . GLY A 1 97 ? -8.109 -6.878 14.467 1.00 95.56 97 GLY A O 1
ATOM 770 N N . TYR A 1 98 ? -7.505 -5.298 12.978 1.00 97.25 98 TYR A N 1
ATOM 771 C CA . TYR A 1 98 ? -6.098 -5.684 12.919 1.00 97.25 98 TYR A CA 1
ATOM 772 C C . TYR A 1 98 ? -5.244 -4.885 13.892 1.00 97.25 98 TYR A C 1
ATOM 774 O O . TYR A 1 98 ? -5.371 -3.663 13.989 1.00 97.25 98 TYR A O 1
ATOM 782 N N . ASP A 1 99 ? -4.323 -5.588 14.540 1.00 94.38 99 ASP A N 1
ATOM 783 C CA . ASP A 1 99 ? -3.328 -4.995 15.421 1.00 94.38 99 ASP A CA 1
ATOM 784 C C . ASP A 1 99 ? -2.080 -4.602 14.621 1.00 94.38 99 ASP A C 1
ATOM 786 O O . ASP A 1 99 ? -1.613 -5.344 13.746 1.00 94.38 99 ASP A O 1
ATOM 790 N N . ASN A 1 100 ? -1.538 -3.421 14.919 1.00 94.25 100 ASN A N 1
ATOM 791 C CA . ASN A 1 100 ? -0.240 -3.003 14.410 1.00 94.25 100 ASN A CA 1
ATOM 792 C C . ASN A 1 100 ? 0.887 -3.434 15.358 1.00 94.25 100 ASN A C 1
ATOM 794 O O . ASN A 1 100 ? 0.668 -3.675 16.545 1.00 94.25 100 ASN A O 1
ATOM 798 N N . GLY A 1 101 ? 2.115 -3.497 14.851 1.00 91.88 101 GLY A N 1
ATOM 799 C CA . GLY A 1 101 ? 3.273 -3.865 15.660 1.00 91.88 101 GLY A CA 1
ATOM 800 C C . GLY A 1 101 ? 4.595 -3.642 14.942 1.00 91.88 101 GLY A C 1
ATOM 801 O O . GLY A 1 101 ? 4.662 -3.010 13.899 1.00 91.88 101 GLY A O 1
ATOM 802 N N . ASP A 1 102 ? 5.677 -4.181 15.486 1.00 89.75 102 ASP A N 1
ATOM 803 C CA . ASP A 1 102 ? 6.877 -4.374 14.671 1.00 89.75 102 ASP A CA 1
ATOM 804 C C . ASP A 1 102 ? 6.622 -5.439 13.587 1.00 89.75 102 ASP A C 1
ATOM 806 O O . ASP A 1 102 ? 5.560 -6.066 13.523 1.00 89.75 102 ASP A O 1
ATOM 810 N N . ILE A 1 103 ? 7.616 -5.656 12.724 1.00 88.94 103 ILE A N 1
ATOM 811 C CA . ILE A 1 103 ? 7.505 -6.574 11.586 1.00 88.94 103 ILE A CA 1
ATOM 812 C C . ILE A 1 103 ? 7.161 -8.021 11.990 1.00 88.94 103 ILE A C 1
ATOM 814 O O . ILE A 1 103 ? 6.709 -8.797 11.155 1.00 88.94 103 ILE A O 1
ATOM 818 N N . THR A 1 104 ? 7.367 -8.403 13.254 1.00 88.75 104 THR A N 1
ATOM 819 C CA . THR A 1 104 ? 7.090 -9.759 13.748 1.00 88.75 104 THR A CA 1
ATOM 820 C C . THR A 1 104 ? 5.735 -9.889 14.440 1.00 88.75 104 THR A C 1
ATOM 822 O O . THR A 1 104 ? 5.267 -11.013 14.613 1.00 88.75 104 THR A O 1
ATOM 825 N N . ARG A 1 105 ? 5.099 -8.777 14.836 1.00 91.12 105 ARG A N 1
ATOM 826 C CA . ARG A 1 105 ? 3.840 -8.783 15.603 1.00 91.12 105 ARG A CA 1
ATOM 827 C C . ARG A 1 105 ? 2.660 -8.133 14.896 1.00 91.12 105 ARG A C 1
ATOM 829 O O . ARG A 1 105 ? 1.525 -8.441 15.246 1.00 91.12 105 ARG A O 1
ATOM 836 N N . GLY A 1 106 ? 2.902 -7.236 13.944 1.00 94.56 106 GLY A N 1
ATOM 837 C CA . GLY A 1 106 ? 1.825 -6.611 13.182 1.00 94.56 106 GLY A CA 1
ATOM 838 C C . GLY A 1 106 ? 1.069 -7.620 12.313 1.00 94.56 106 GLY A C 1
ATOM 839 O O . GLY A 1 106 ? 1.616 -8.644 11.897 1.00 94.56 106 GLY A O 1
ATOM 840 N N . ALA A 1 107 ? -0.190 -7.319 12.000 1.00 96.81 107 ALA A N 1
ATOM 841 C CA . ALA A 1 107 ? -0.989 -8.160 11.116 1.00 96.81 107 ALA A CA 1
ATOM 842 C C . ALA A 1 107 ? -0.366 -8.245 9.701 1.00 96.81 107 ALA A C 1
ATOM 844 O O . ALA A 1 107 ? -0.106 -7.201 9.093 1.00 96.81 107 ALA A O 1
ATOM 845 N N . PRO A 1 108 ? -0.130 -9.453 9.153 1.00 97.44 108 PRO A N 1
ATOM 846 C CA . PRO A 1 108 ? 0.419 -9.622 7.813 1.00 97.44 108 PRO A CA 1
ATOM 847 C C . PRO A 1 108 ? -0.669 -9.666 6.731 1.00 97.44 108 PRO A C 1
ATOM 849 O O . PRO A 1 108 ? -1.726 -10.281 6.897 1.00 97.44 108 PRO A O 1
ATOM 852 N N . PHE A 1 109 ? -0.361 -9.068 5.582 1.00 98.56 109 PHE A N 1
ATOM 853 C CA . PHE A 1 109 ? -1.224 -8.994 4.406 1.00 98.56 109 PHE A CA 1
ATOM 854 C C . PHE A 1 109 ? -0.476 -9.412 3.144 1.00 98.56 109 PHE A C 1
ATOM 856 O O . PHE A 1 109 ? 0.707 -9.122 2.981 1.00 98.56 109 PHE A O 1
ATOM 863 N N . HIS A 1 110 ? -1.187 -10.019 2.203 1.00 98.25 110 HIS A N 1
ATOM 864 C CA . HIS A 1 110 ? -0.788 -9.995 0.803 1.00 98.25 110 HIS A CA 1
ATOM 865 C C . HIS A 1 110 ? -1.354 -8.746 0.135 1.00 98.25 110 HIS A C 1
ATOM 867 O O . HIS A 1 110 ? -2.445 -8.283 0.478 1.00 98.25 110 HIS A O 1
ATOM 873 N N . ILE A 1 111 ? -0.621 -8.215 -0.841 1.00 98.56 111 ILE A N 1
ATOM 874 C CA . ILE A 1 111 ? -1.063 -7.062 -1.619 1.00 98.56 111 ILE A CA 1
ATOM 875 C C . ILE A 1 111 ? -1.425 -7.531 -3.014 1.00 98.56 111 ILE A C 1
ATOM 877 O O . ILE A 1 111 ? -0.618 -8.129 -3.728 1.00 98.56 111 ILE A O 1
ATOM 881 N N . GLU A 1 112 ? -2.653 -7.240 -3.404 1.00 98.56 112 GLU A N 1
ATOM 882 C CA . GLU A 1 112 ? -3.173 -7.591 -4.711 1.00 98.56 112 GLU A CA 1
ATOM 883 C C . GLU A 1 112 ? -3.716 -6.370 -5.429 1.00 98.56 112 GLU A C 1
ATOM 885 O O . GLU A 1 112 ? -4.183 -5.413 -4.812 1.00 98.56 112 GLU A O 1
ATOM 890 N N . ILE A 1 113 ? -3.683 -6.426 -6.755 1.00 98.25 113 ILE A N 1
ATOM 891 C CA . ILE A 1 113 ? -4.131 -5.351 -7.625 1.00 98.25 113 ILE A CA 1
ATOM 892 C C . ILE A 1 113 ? -5.258 -5.859 -8.511 1.00 98.25 113 ILE A C 1
ATOM 894 O O . ILE A 1 113 ? -5.103 -6.867 -9.204 1.00 98.25 113 ILE A O 1
ATOM 898 N N . ILE A 1 114 ? -6.377 -5.131 -8.518 1.00 97.75 114 ILE A N 1
ATOM 899 C CA . ILE A 1 114 ? -7.400 -5.253 -9.554 1.00 97.75 114 ILE A CA 1
ATOM 900 C C . ILE A 1 114 ? -7.199 -4.163 -10.601 1.00 97.75 114 ILE A C 1
ATOM 902 O O . ILE A 1 114 ? -7.130 -2.980 -10.269 1.00 97.75 114 ILE A O 1
ATOM 906 N N . TYR A 1 115 ? -7.162 -4.561 -11.867 1.00 95.06 115 TYR A N 1
ATOM 907 C CA . TYR A 1 115 ? -7.060 -3.657 -13.008 1.00 95.06 115 TYR A CA 1
ATOM 908 C C . TYR A 1 115 ? -7.854 -4.179 -14.210 1.00 95.06 115 TYR A C 1
ATOM 910 O O . TYR A 1 115 ? -8.196 -5.366 -14.308 1.00 95.06 115 TYR A O 1
ATOM 918 N N . GLY A 1 116 ? -8.143 -3.281 -15.154 1.00 89.56 116 GLY A N 1
ATOM 919 C CA . GLY A 1 116 ? -8.984 -3.598 -16.307 1.00 89.56 116 GLY A CA 1
ATOM 920 C C . GLY A 1 116 ? -10.359 -4.115 -15.877 1.00 89.56 116 GLY A C 1
ATOM 921 O O . GLY A 1 116 ? -10.871 -3.739 -14.824 1.00 89.56 116 GLY A O 1
ATOM 922 N N . LYS A 1 117 ? -10.967 -4.989 -16.690 1.00 84.00 117 LYS A N 1
ATOM 923 C CA . LYS A 1 117 ? -12.337 -5.448 -16.432 1.00 84.00 117 LYS A CA 1
ATOM 924 C C . LYS A 1 117 ? -12.437 -6.232 -15.118 1.00 84.00 117 LYS A C 1
ATOM 926 O O . LYS A 1 117 ? -13.296 -5.885 -14.326 1.00 84.00 117 LYS A O 1
ATOM 931 N N . PHE A 1 118 ? -11.556 -7.213 -14.863 1.00 79.19 118 PHE A N 1
ATOM 932 C CA . PHE A 1 118 ? -11.551 -8.027 -13.626 1.00 79.19 118 PHE A CA 1
ATOM 933 C C . PHE A 1 118 ? -10.215 -8.751 -13.349 1.00 79.19 118 PHE A C 1
ATOM 935 O O . PHE A 1 118 ? -10.207 -9.797 -12.699 1.00 79.19 118 PHE A O 1
ATOM 942 N N . ARG A 1 119 ? -9.073 -8.275 -13.866 1.00 94.06 119 ARG A N 1
ATOM 943 C CA . ARG A 1 119 ? -7.800 -8.975 -13.616 1.00 94.06 119 ARG A CA 1
ATOM 944 C C . ARG A 1 119 ? -7.363 -8.704 -12.184 1.00 94.06 119 ARG A C 1
ATOM 946 O O . ARG A 1 119 ? -7.284 -7.544 -11.805 1.00 94.06 119 ARG A O 1
ATOM 953 N N . ARG A 1 120 ? -7.097 -9.765 -11.421 1.00 96.88 120 ARG A N 1
ATOM 954 C CA . ARG A 1 120 ? -6.629 -9.730 -10.031 1.00 96.88 120 ARG A CA 1
ATOM 955 C C . ARG A 1 120 ? -5.300 -10.472 -9.954 1.00 96.88 120 ARG A C 1
ATOM 957 O O . ARG A 1 120 ? -5.233 -11.618 -10.390 1.00 96.88 120 ARG A O 1
ATOM 964 N N . ILE A 1 121 ? -4.259 -9.817 -9.455 1.00 97.31 121 ILE A N 1
ATOM 965 C CA . ILE A 1 121 ? -2.901 -10.373 -9.377 1.00 97.31 121 ILE A CA 1
ATOM 966 C C . ILE A 1 121 ? -2.255 -9.994 -8.047 1.00 97.31 121 ILE A C 1
ATOM 968 O O . ILE A 1 121 ? -2.569 -8.936 -7.501 1.00 97.31 121 ILE A O 1
ATOM 972 N N . ASN A 1 122 ? -1.346 -10.825 -7.538 1.00 98.06 122 ASN A N 1
ATOM 973 C CA . ASN A 1 122 ? -0.456 -10.407 -6.460 1.00 98.06 122 ASN A CA 1
ATOM 974 C C . ASN A 1 122 ? 0.565 -9.400 -7.010 1.00 98.06 122 ASN A C 1
ATOM 976 O O . ASN A 1 122 ? 1.133 -9.609 -8.080 1.00 98.06 122 ASN A O 1
ATOM 980 N N . VAL A 1 123 ? 0.780 -8.299 -6.295 1.00 97.81 123 VAL A N 1
ATOM 981 C CA . VAL A 1 123 ? 1.611 -7.195 -6.788 1.00 97.81 123 VAL A CA 1
ATOM 982 C C . VAL A 1 123 ? 3.077 -7.591 -7.005 1.00 97.81 123 VAL A C 1
ATOM 984 O O . VAL A 1 123 ? 3.719 -7.050 -7.902 1.00 97.81 123 VAL A O 1
ATOM 987 N N . ASP A 1 124 ? 3.593 -8.570 -6.253 1.00 97.38 124 ASP A N 1
ATOM 988 C CA . ASP A 1 124 ? 4.982 -9.029 -6.364 1.00 97.38 124 ASP A CA 1
ATOM 989 C C . ASP A 1 124 ? 5.266 -9.682 -7.721 1.00 97.38 124 ASP A C 1
ATOM 991 O O . ASP A 1 124 ? 6.407 -9.708 -8.176 1.00 97.38 124 ASP A O 1
ATOM 995 N N . GLU A 1 125 ? 4.232 -10.147 -8.430 1.00 97.56 125 GLU A N 1
ATOM 996 C CA . GLU A 1 125 ? 4.375 -10.694 -9.783 1.00 97.56 125 GLU A CA 1
ATOM 997 C C . GLU A 1 125 ? 4.812 -9.632 -10.810 1.00 97.56 125 GLU A C 1
ATOM 999 O O . GLU A 1 125 ? 5.321 -9.978 -11.881 1.00 97.56 125 GLU A O 1
ATOM 1004 N N . TRP A 1 126 ? 4.651 -8.345 -10.485 1.00 97.75 126 TRP A N 1
ATOM 1005 C CA . TRP A 1 126 ? 5.159 -7.218 -11.272 1.00 97.75 126 TRP A CA 1
ATOM 1006 C C . TRP A 1 126 ? 6.601 -6.847 -10.940 1.00 97.75 126 TRP A C 1
ATOM 1008 O O . TRP A 1 126 ? 7.105 -5.878 -11.501 1.00 97.75 126 TRP A O 1
ATOM 1018 N N . LEU A 1 127 ? 7.274 -7.586 -10.057 1.00 97.62 127 LEU A N 1
ATOM 1019 C CA . LEU A 1 127 ? 8.577 -7.204 -9.530 1.00 97.62 127 LEU A CA 1
ATOM 1020 C C . LEU A 1 127 ? 9.647 -8.265 -9.804 1.00 97.62 127 LEU A C 1
ATOM 1022 O O . LEU A 1 127 ? 9.401 -9.475 -9.843 1.00 97.62 127 LEU A O 1
ATOM 1026 N N . TYR A 1 128 ? 10.864 -7.785 -10.012 1.00 97.62 128 TYR A N 1
ATOM 1027 C CA . TYR A 1 128 ? 12.077 -8.579 -10.125 1.00 97.62 128 TYR A CA 1
ATOM 1028 C C . TYR A 1 128 ? 13.036 -8.164 -9.016 1.00 97.62 128 TYR A C 1
ATOM 1030 O O . TYR A 1 128 ? 13.264 -6.977 -8.818 1.00 97.62 128 TYR A O 1
ATOM 1038 N N . ASP A 1 129 ? 13.582 -9.131 -8.294 1.00 96.31 129 ASP A N 1
ATOM 1039 C CA . ASP A 1 129 ? 14.614 -8.912 -7.289 1.00 96.31 129 ASP A CA 1
ATOM 1040 C C . ASP A 1 129 ? 15.971 -8.904 -8.007 1.00 96.31 129 ASP A C 1
ATOM 1042 O O . ASP A 1 129 ? 16.485 -9.957 -8.404 1.00 96.31 129 ASP A O 1
ATOM 1046 N N . SER A 1 130 ? 16.510 -7.708 -8.266 1.00 96.56 130 SER A N 1
ATOM 1047 C CA . SER A 1 130 ? 17.760 -7.554 -9.023 1.00 96.56 130 SER A CA 1
ATOM 1048 C C . SER A 1 130 ? 18.964 -8.032 -8.222 1.00 96.56 130 SER A C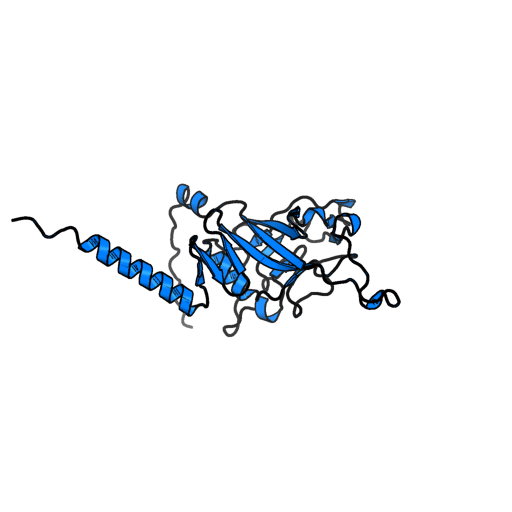 1
ATOM 1050 O O . SER A 1 130 ? 19.887 -8.601 -8.803 1.00 96.56 130 SER A O 1
ATOM 1052 N N . THR A 1 131 ? 18.921 -7.887 -6.897 1.00 94.88 131 THR A N 1
ATOM 1053 C CA . THR A 1 131 ? 19.958 -8.373 -5.984 1.00 94.88 131 THR A CA 1
ATOM 1054 C C . THR A 1 131 ? 20.021 -9.900 -5.970 1.00 94.88 131 THR A C 1
ATOM 1056 O O . THR A 1 131 ? 21.108 -10.473 -6.015 1.00 94.88 131 THR A O 1
ATOM 1059 N N . ALA A 1 132 ? 18.869 -10.577 -5.953 1.00 93.69 132 ALA A N 1
ATOM 1060 C CA . ALA A 1 132 ? 18.797 -12.038 -5.984 1.00 93.69 132 ALA A CA 1
ATOM 1061 C C . ALA A 1 132 ? 18.831 -12.637 -7.402 1.00 93.69 132 ALA A C 1
ATOM 1063 O O . ALA A 1 132 ? 18.925 -13.858 -7.542 1.00 93.69 132 ALA A O 1
ATOM 1064 N N . GLY A 1 133 ? 18.719 -11.813 -8.448 1.00 96.75 133 GLY A N 1
ATOM 1065 C CA . GLY A 1 133 ? 18.725 -12.259 -9.841 1.00 96.75 133 GLY A CA 1
ATOM 1066 C C . GLY A 1 133 ? 17.537 -13.155 -10.206 1.00 96.75 133 GLY A C 1
ATOM 1067 O O . GLY A 1 133 ? 17.694 -14.085 -10.997 1.00 96.75 133 GLY A O 1
ATOM 1068 N N . LYS A 1 134 ? 16.355 -12.914 -9.623 1.00 96.44 134 LYS A N 1
ATOM 1069 C CA . LYS A 1 134 ? 15.146 -13.716 -9.880 1.00 96.44 134 LYS A CA 1
ATOM 1070 C C . LYS A 1 134 ? 13.861 -12.892 -9.742 1.00 96.44 134 LYS A C 1
ATOM 1072 O O . LYS A 1 134 ? 13.874 -11.840 -9.109 1.00 96.44 134 LYS A O 1
ATOM 1077 N N . PRO A 1 135 ? 12.719 -13.354 -10.293 1.00 97.12 135 PRO A N 1
ATOM 1078 C CA . PRO A 1 135 ? 11.423 -12.754 -9.985 1.00 97.12 135 PRO A CA 1
ATOM 1079 C C . PRO A 1 135 ? 11.199 -12.664 -8.474 1.00 97.12 135 PRO A C 1
ATOM 1081 O O . PRO A 1 135 ? 11.574 -13.587 -7.744 1.00 97.12 135 PRO A O 1
ATOM 1084 N N . LYS A 1 136 ? 10.580 -11.572 -8.013 1.00 94.88 136 LYS A N 1
ATOM 1085 C CA . LYS A 1 136 ? 10.304 -11.398 -6.589 1.00 94.88 136 LYS A CA 1
ATOM 1086 C C . LYS A 1 136 ? 9.360 -12.506 -6.111 1.00 94.88 136 LYS A C 1
ATOM 1088 O O . LYS A 1 136 ? 8.329 -12.782 -6.725 1.00 94.88 136 LYS A O 1
ATOM 1093 N N . GLU A 1 137 ? 9.721 -13.147 -5.006 1.00 93.38 137 GLU A N 1
ATOM 1094 C CA . GLU A 1 137 ? 8.847 -14.113 -4.342 1.00 93.38 137 GLU A CA 1
ATOM 1095 C C . GLU A 1 137 ? 7.677 -13.402 -3.657 1.00 93.38 137 GLU A C 1
ATOM 1097 O O . GLU A 1 137 ? 7.838 -12.301 -3.127 1.00 93.38 137 GLU A O 1
ATOM 1102 N N . LYS A 1 138 ? 6.508 -14.054 -3.643 1.00 94.31 138 LYS A N 1
ATOM 1103 C CA . LYS A 1 138 ? 5.311 -13.523 -2.981 1.00 94.31 138 LYS A CA 1
ATOM 1104 C C . LYS A 1 138 ? 5.590 -13.332 -1.495 1.00 94.31 138 LYS A C 1
ATOM 1106 O O . LYS A 1 138 ? 5.812 -14.302 -0.772 1.00 94.31 138 LYS A O 1
ATOM 1111 N N . GLY A 1 139 ? 5.568 -12.081 -1.062 1.00 92.94 139 GLY A N 1
ATOM 1112 C CA . GLY A 1 139 ? 5.823 -11.680 0.307 1.00 92.94 139 GLY A CA 1
ATOM 1113 C C . GLY A 1 139 ? 4.550 -11.372 1.083 1.00 92.94 139 GLY A C 1
ATOM 1114 O O . GLY A 1 139 ? 3.419 -11.405 0.577 1.00 92.94 139 GLY A O 1
ATOM 1115 N N . THR A 1 140 ? 4.762 -11.042 2.350 1.00 96.00 140 THR A N 1
ATOM 1116 C CA . THR A 1 140 ? 3.761 -10.412 3.202 1.00 96.00 140 THR A CA 1
ATOM 1117 C C . THR A 1 140 ? 4.181 -8.985 3.517 1.00 96.00 140 THR A C 1
ATOM 1119 O O . THR A 1 140 ? 5.363 -8.643 3.537 1.00 96.00 140 THR A O 1
ATOM 1122 N N . TYR A 1 141 ? 3.185 -8.149 3.765 1.00 97.12 141 TYR A N 1
ATOM 1123 C CA . TYR A 1 141 ? 3.321 -6.761 4.158 1.00 97.12 141 TYR A CA 1
ATOM 1124 C C . TYR A 1 141 ? 2.633 -6.604 5.502 1.00 97.12 141 TYR A C 1
ATOM 1126 O O . TYR A 1 141 ? 1.456 -6.927 5.654 1.00 97.12 141 TYR A O 1
ATOM 1134 N N . VAL A 1 142 ? 3.389 -6.173 6.494 1.00 96.75 142 VAL A N 1
ATOM 1135 C CA . VAL A 1 142 ? 2.979 -6.153 7.889 1.00 96.75 142 VAL A CA 1
ATOM 1136 C C . VAL A 1 142 ? 2.464 -4.772 8.235 1.00 96.75 142 VAL A C 1
ATOM 1138 O O . VAL A 1 142 ? 3.112 -3.771 7.930 1.00 96.75 142 VAL A O 1
ATOM 1141 N N . PHE A 1 143 ? 1.305 -4.717 8.885 1.00 97.50 143 PHE A N 1
ATOM 1142 C CA . PHE A 1 143 ? 0.767 -3.489 9.446 1.00 97.50 143 PHE A CA 1
ATOM 1143 C C . PHE A 1 143 ? 1.630 -3.043 10.626 1.00 97.50 143 PHE A C 1
ATOM 1145 O O . PHE A 1 143 ? 1.512 -3.560 11.737 1.00 97.50 143 PHE A O 1
ATOM 1152 N N . VAL A 1 144 ? 2.512 -2.079 10.372 1.00 95.56 144 VAL A N 1
ATOM 1153 C CA . VAL A 1 144 ? 3.400 -1.528 11.401 1.00 95.56 144 VAL A CA 1
ATOM 1154 C C . VAL A 1 144 ? 2.781 -0.334 12.117 1.00 95.56 144 VAL A C 1
ATOM 1156 O O . VAL A 1 144 ? 2.954 -0.148 13.324 1.00 95.56 144 VAL A O 1
ATOM 1159 N N . GLY A 1 145 ? 1.961 0.421 11.385 1.00 94.75 145 GLY A N 1
ATOM 1160 C CA . GLY A 1 145 ? 1.366 1.658 11.859 1.00 94.75 145 GLY A CA 1
ATOM 1161 C C . GLY A 1 145 ? 2.388 2.791 11.959 1.00 94.75 145 GLY A C 1
ATOM 1162 O O . GLY A 1 145 ? 3.556 2.608 12.301 1.00 94.75 145 GLY A O 1
ATOM 1163 N N . SER A 1 146 ? 1.915 3.996 11.677 1.00 95.50 146 SER A N 1
ATOM 1164 C CA . SER A 1 146 ? 2.694 5.211 11.787 1.00 95.50 146 SER A CA 1
ATOM 1165 C C . SER A 1 146 ? 2.598 5.814 13.182 1.00 95.50 146 SER A C 1
ATOM 1167 O O . SER A 1 146 ? 1.551 5.782 13.840 1.00 95.50 146 SER A O 1
ATOM 1169 N N . SER A 1 147 ? 3.710 6.402 13.617 1.00 92.25 147 SER A N 1
ATOM 1170 C CA . SER A 1 147 ? 3.765 7.197 14.841 1.00 92.25 147 SER A CA 1
ATOM 1171 C C . SER A 1 147 ? 3.068 8.551 14.674 1.00 92.25 147 SER A C 1
ATOM 1173 O O . SER A 1 147 ? 2.897 9.064 13.566 1.00 92.25 147 SER A O 1
ATOM 1175 N N . PHE A 1 148 ? 2.708 9.157 15.806 1.00 93.62 148 PHE A N 1
ATOM 1176 C CA . PHE A 1 148 ? 2.134 10.497 15.860 1.00 93.62 148 PHE A CA 1
ATOM 1177 C C . PHE A 1 148 ? 3.105 11.464 16.518 1.00 93.62 148 PHE A C 1
ATOM 1179 O O . PHE A 1 148 ? 3.733 11.140 17.526 1.00 93.62 148 PHE A O 1
ATOM 1186 N N . LYS A 1 149 ? 3.171 12.679 15.982 1.00 93.19 149 LYS A N 1
ATOM 1187 C CA . LYS A 1 149 ? 3.872 13.806 16.593 1.00 93.19 149 LYS A CA 1
ATOM 1188 C C . LYS A 1 149 ? 3.003 15.046 16.453 1.00 93.19 149 LYS A C 1
ATOM 1190 O O . LYS A 1 149 ? 2.406 15.251 15.404 1.00 93.19 149 LYS A O 1
ATOM 1195 N N . ASP A 1 150 ? 2.864 15.828 17.521 1.00 93.25 150 ASP A N 1
ATOM 1196 C CA . ASP A 1 150 ? 2.067 17.065 17.519 1.00 93.25 150 ASP A CA 1
ATOM 1197 C C . ASP A 1 150 ? 0.630 16.870 16.986 1.00 93.25 150 ASP A C 1
ATOM 1199 O O . ASP A 1 150 ? 0.087 17.705 16.265 1.00 93.25 150 ASP A O 1
ATOM 1203 N N . LYS A 1 151 ? 0.007 15.735 17.355 1.00 91.81 151 LYS A N 1
ATOM 1204 C CA . LYS A 1 151 ? -1.331 15.278 16.915 1.00 91.81 151 LYS A CA 1
ATOM 1205 C C . LYS A 1 151 ? -1.453 14.970 15.415 1.00 91.81 151 LYS A C 1
ATOM 1207 O O . LYS A 1 151 ? -2.564 14.798 14.921 1.00 91.81 151 LYS A O 1
ATOM 1212 N N . GLN A 1 152 ? -0.339 14.864 14.700 1.00 93.19 152 GLN A N 1
ATOM 1213 C CA . GLN A 1 152 ? -0.296 14.551 13.276 1.00 93.19 152 GLN A CA 1
ATOM 1214 C C . GLN A 1 152 ? 0.286 13.153 13.062 1.00 93.19 152 GLN A C 1
ATOM 1216 O O . GLN A 1 152 ? 1.267 12.773 13.701 1.00 93.19 152 GLN A O 1
ATOM 1221 N N . CYS A 1 153 ? -0.333 12.387 12.165 1.00 95.50 153 CYS A N 1
ATOM 1222 C CA . CYS A 1 153 ? 0.198 11.112 11.694 1.00 95.50 153 CYS A CA 1
ATOM 1223 C C . CYS A 1 153 ? 1.418 11.384 10.808 1.00 95.50 153 CYS A C 1
ATOM 1225 O O . CYS A 1 153 ? 1.292 12.086 9.801 1.00 95.50 153 CYS A O 1
ATOM 1227 N N . LEU A 1 154 ? 2.586 10.836 11.156 1.00 96.44 154 LEU A N 1
ATOM 1228 C CA . LEU A 1 154 ? 3.813 11.083 10.392 1.00 96.44 154 LEU A CA 1
ATOM 1229 C C . LEU A 1 154 ? 3.707 10.551 8.959 1.00 96.44 154 LEU A C 1
ATOM 1231 O O . LEU A 1 154 ? 4.114 11.239 8.028 1.00 96.44 154 LEU A O 1
ATOM 1235 N N . ALA A 1 155 ? 3.067 9.396 8.756 1.00 96.81 155 ALA A N 1
ATOM 1236 C CA . ALA A 1 155 ? 2.831 8.865 7.416 1.00 96.81 155 ALA A CA 1
ATOM 1237 C C . ALA A 1 155 ? 1.967 9.796 6.564 1.00 96.81 155 ALA A C 1
ATOM 1239 O O . ALA A 1 155 ? 2.226 9.916 5.377 1.00 96.81 155 ALA A O 1
ATOM 1240 N N . SER A 1 156 ? 0.992 10.512 7.134 1.00 96.94 156 SER A N 1
ATOM 1241 C CA . SER A 1 156 ? 0.229 11.516 6.374 1.00 96.94 156 SER A CA 1
ATOM 1242 C C . SER A 1 156 ? 1.078 12.727 5.979 1.00 96.94 156 SER A C 1
ATOM 1244 O O . SER A 1 156 ? 0.842 13.332 4.934 1.00 96.94 156 SER A O 1
ATOM 1246 N N . LEU A 1 157 ? 2.081 13.080 6.787 1.00 95.75 157 LEU A N 1
ATOM 1247 C CA . LEU A 1 157 ? 3.015 14.164 6.476 1.00 95.75 157 LEU A CA 1
ATOM 1248 C C . LEU A 1 157 ? 4.060 13.773 5.438 1.00 95.75 157 LEU A C 1
ATOM 1250 O O . LEU A 1 157 ? 4.482 14.630 4.661 1.00 95.75 157 LEU A O 1
ATOM 1254 N N . GLU A 1 158 ? 4.474 12.514 5.426 1.00 95.38 158 GLU A N 1
ATOM 1255 C CA . GLU A 1 158 ? 5.467 12.011 4.480 1.00 95.38 158 GLU A CA 1
ATOM 1256 C C . GLU A 1 158 ? 4.831 11.481 3.202 1.00 95.38 158 GLU A C 1
ATOM 1258 O O . GLU A 1 158 ? 5.388 11.668 2.137 1.00 95.38 158 GLU A O 1
ATOM 1263 N N . GLY A 1 159 ? 3.641 10.890 3.273 1.00 96.69 159 GLY A N 1
ATOM 1264 C CA . GLY A 1 159 ? 2.875 10.411 2.128 1.00 96.69 159 GLY A CA 1
ATOM 1265 C C . GLY A 1 159 ? 3.170 8.975 1.691 1.00 96.69 159 GLY A C 1
ATOM 1266 O O . GLY A 1 159 ? 2.649 8.560 0.661 1.00 96.69 159 GLY A O 1
ATOM 1267 N N . ASN A 1 160 ? 3.956 8.191 2.430 1.00 96.38 160 ASN A N 1
ATOM 1268 C CA . ASN A 1 160 ? 4.195 6.777 2.111 1.00 96.38 160 ASN A CA 1
ATOM 1269 C C . ASN A 1 160 ? 3.160 5.881 2.815 1.00 96.38 160 ASN A C 1
ATOM 1271 O O . ASN A 1 160 ? 2.861 6.078 3.993 1.00 96.38 160 ASN A O 1
ATOM 1275 N N . LEU A 1 161 ? 2.590 4.905 2.095 1.00 97.94 161 LEU A N 1
ATOM 1276 C CA . LEU A 1 161 ? 1.604 3.971 2.655 1.00 97.94 161 LEU A CA 1
ATOM 1277 C C . LEU A 1 161 ? 2.185 2.571 2.839 1.00 97.94 161 LEU A C 1
ATOM 1279 O O . LEU A 1 161 ? 1.944 1.947 3.871 1.00 97.94 161 LEU A O 1
ATOM 1283 N N . ILE A 1 162 ? 2.880 2.055 1.821 1.00 98.00 162 ILE A N 1
ATOM 1284 C CA . ILE A 1 162 ? 3.382 0.678 1.803 1.00 98.00 162 ILE A CA 1
ATOM 1285 C C . ILE A 1 162 ? 4.814 0.674 1.283 1.00 98.00 162 ILE A C 1
ATOM 1287 O O . ILE A 1 162 ? 5.024 0.918 0.096 1.00 98.00 162 ILE A O 1
ATOM 1291 N N . ASN A 1 163 ? 5.781 0.353 2.138 1.00 95.75 163 ASN A N 1
ATOM 1292 C CA . ASN A 1 163 ? 7.182 0.238 1.737 1.00 95.75 163 ASN A CA 1
ATOM 1293 C C . ASN A 1 163 ? 7.521 -1.198 1.335 1.00 95.75 163 ASN A C 1
ATOM 1295 O O . ASN A 1 163 ? 6.997 -2.156 1.912 1.00 95.75 163 ASN A O 1
ATOM 1299 N N . ILE A 1 164 ? 8.430 -1.346 0.369 1.00 93.88 164 ILE A N 1
ATOM 1300 C CA . ILE A 1 164 ? 8.944 -2.657 -0.050 1.00 93.88 164 ILE A CA 1
ATOM 1301 C C . ILE A 1 164 ? 10.399 -2.889 0.364 1.00 93.88 164 ILE A C 1
ATOM 1303 O O . ILE A 1 164 ? 10.772 -4.034 0.595 1.00 93.88 164 ILE A O 1
ATOM 1307 N N . ASN A 1 165 ? 11.192 -1.825 0.508 1.00 86.38 165 ASN A N 1
ATOM 1308 C CA . ASN A 1 165 ? 12.610 -1.915 0.870 1.00 86.38 165 ASN A CA 1
ATOM 1309 C C . ASN A 1 165 ? 13.019 -0.923 1.978 1.00 86.38 165 ASN A C 1
ATOM 1311 O O . ASN A 1 165 ? 14.172 -0.527 2.084 1.00 86.38 165 ASN A O 1
ATOM 1315 N N . SER A 1 166 ? 12.066 -0.489 2.807 1.00 74.88 166 SER A N 1
ATOM 1316 C CA . SER A 1 166 ? 12.332 0.398 3.943 1.00 74.88 166 SER A CA 1
ATOM 1317 C C . SER A 1 166 ? 11.534 -0.032 5.175 1.00 74.88 166 SER A C 1
ATOM 1319 O O . SER A 1 166 ? 10.407 -0.516 5.058 1.00 74.88 166 SER A O 1
ATOM 1321 N N . LEU A 1 167 ? 12.126 0.162 6.357 1.00 74.06 167 LEU A N 1
ATOM 1322 C CA . LEU A 1 167 ? 11.513 -0.077 7.667 1.00 74.06 167 LEU A CA 1
ATOM 1323 C C . LEU A 1 167 ? 11.165 1.231 8.398 1.00 74.06 167 LEU A C 1
ATOM 1325 O O . LEU A 1 167 ? 11.116 1.260 9.631 1.00 74.06 167 LEU A O 1
ATOM 1329 N N . ASP A 1 168 ? 10.927 2.311 7.651 1.00 76.44 168 ASP A N 1
ATOM 1330 C CA . ASP A 1 168 ? 10.553 3.606 8.220 1.00 76.44 168 ASP A CA 1
ATOM 1331 C C . ASP A 1 168 ? 9.336 3.492 9.149 1.00 76.44 168 ASP A C 1
ATOM 1333 O O . ASP A 1 168 ? 8.387 2.747 8.898 1.00 76.44 168 ASP A O 1
ATOM 1337 N N . LYS A 1 169 ? 9.349 4.259 10.245 1.00 76.50 169 LYS A N 1
ATOM 1338 C CA . LYS A 1 169 ? 8.241 4.322 11.224 1.00 76.50 169 LYS A CA 1
ATOM 1339 C C . LYS A 1 169 ? 7.131 5.301 10.811 1.00 76.50 169 LYS A C 1
ATOM 1341 O O . LYS A 1 169 ? 6.153 5.503 11.534 1.00 76.50 169 LYS A O 1
ATOM 1346 N N . SER A 1 170 ? 7.295 5.931 9.656 1.00 89.69 170 SER A N 1
ATOM 1347 C CA . SER A 1 170 ? 6.411 6.917 9.034 1.00 89.69 170 SER A CA 1
ATOM 1348 C C . SER A 1 170 ? 5.656 6.321 7.837 1.00 89.69 170 SER A C 1
ATOM 1350 O O . SER A 1 170 ? 5.399 6.982 6.838 1.00 89.69 170 SER A O 1
ATOM 1352 N N . THR A 1 171 ? 5.262 5.055 7.952 1.00 94.50 171 THR A N 1
ATOM 1353 C CA . THR A 1 171 ? 4.493 4.313 6.943 1.00 94.50 171 THR A CA 1
ATOM 1354 C C . THR A 1 171 ? 3.406 3.479 7.616 1.00 94.50 171 THR A C 1
ATOM 1356 O O . THR A 1 171 ? 3.374 3.369 8.845 1.00 94.50 171 THR A O 1
ATOM 1359 N N . ILE A 1 172 ? 2.499 2.902 6.829 1.00 97.81 172 ILE A N 1
ATOM 1360 C CA . ILE A 1 172 ? 1.409 2.075 7.357 1.00 97.81 172 ILE A CA 1
ATOM 1361 C C . ILE A 1 172 ? 1.774 0.595 7.293 1.00 97.81 172 ILE A C 1
ATOM 1363 O O . ILE A 1 172 ? 1.638 -0.107 8.297 1.00 97.81 172 ILE A O 1
ATOM 1367 N N . LEU A 1 173 ? 2.262 0.127 6.142 1.00 97.94 173 LEU A N 1
ATOM 1368 C CA . LEU A 1 173 ? 2.721 -1.246 5.957 1.00 97.94 173 LEU A CA 1
ATOM 1369 C C . LEU A 1 173 ? 4.176 -1.298 5.492 1.00 97.94 173 LEU A C 1
ATOM 1371 O O . LEU A 1 173 ? 4.595 -0.509 4.648 1.00 97.94 173 LEU A O 1
ATOM 1375 N N . ASN A 1 174 ? 4.906 -2.297 5.980 1.00 96.00 174 ASN A N 1
ATOM 1376 C CA . ASN A 1 174 ? 6.253 -2.628 5.517 1.00 96.00 174 ASN A CA 1
ATOM 1377 C C . ASN A 1 174 ? 6.289 -4.064 5.013 1.00 96.00 174 ASN A C 1
ATOM 1379 O O . ASN A 1 174 ? 5.709 -4.949 5.641 1.00 96.00 174 ASN A O 1
ATOM 1383 N N . ALA A 1 175 ? 6.990 -4.317 3.910 1.00 95.00 175 ALA A N 1
ATOM 1384 C CA . ALA A 1 175 ? 7.314 -5.682 3.518 1.00 95.00 175 ALA A CA 1
ATOM 1385 C C . ALA A 1 175 ? 8.020 -6.413 4.674 1.00 95.00 175 ALA A C 1
ATOM 1387 O O . ALA A 1 175 ? 8.885 -5.853 5.351 1.00 95.00 175 ALA A O 1
ATOM 1388 N N . ALA A 1 176 ? 7.652 -7.673 4.901 1.00 91.75 176 ALA A N 1
ATOM 1389 C CA . ALA A 1 176 ? 8.335 -8.544 5.845 1.00 91.75 176 ALA A CA 1
ATOM 1390 C C . ALA A 1 176 ? 9.705 -8.929 5.274 1.00 91.75 176 ALA A C 1
ATOM 1392 O O . ALA A 1 176 ? 9.839 -9.890 4.516 1.00 91.75 176 ALA A O 1
ATOM 1393 N N . LEU A 1 177 ? 10.722 -8.138 5.609 1.00 83.38 177 LEU A N 1
ATOM 1394 C CA . LEU A 1 177 ? 12.085 -8.340 5.135 1.00 83.38 177 LEU A CA 1
ATOM 1395 C C . LEU A 1 177 ? 12.875 -9.193 6.130 1.00 83.38 177 LEU A C 1
ATOM 1397 O O . LEU A 1 177 ? 12.895 -8.937 7.333 1.00 83.38 177 LEU A O 1
ATOM 1401 N N . SER A 1 178 ? 13.574 -10.197 5.607 1.00 78.94 178 SER A N 1
ATOM 1402 C CA . SER A 1 178 ? 14.670 -10.837 6.328 1.00 78.94 178 SER A CA 1
ATOM 1403 C C . SER A 1 178 ? 15.888 -9.900 6.370 1.00 78.94 178 SER A C 1
ATOM 1405 O O . SER A 1 178 ? 16.032 -9.062 5.478 1.00 78.94 178 SER A O 1
ATOM 1407 N N . PRO A 1 179 ? 16.835 -10.074 7.312 1.00 77.19 179 PRO A N 1
ATOM 1408 C CA . PRO A 1 179 ? 18.088 -9.314 7.306 1.00 77.19 179 PRO A CA 1
ATOM 1409 C C . PRO A 1 179 ? 18.860 -9.414 5.984 1.00 77.19 179 PRO A C 1
ATOM 1411 O O . PRO A 1 179 ? 19.539 -8.473 5.595 1.00 77.19 179 PRO A O 1
ATOM 1414 N N . LYS A 1 180 ? 18.733 -10.544 5.274 1.00 77.12 180 LYS A N 1
ATOM 1415 C CA . LYS A 1 180 ? 19.350 -10.739 3.956 1.00 77.12 180 LYS A CA 1
ATOM 1416 C C . LYS A 1 180 ? 18.653 -9.919 2.872 1.00 77.12 180 LYS A C 1
ATOM 1418 O O . LYS A 1 180 ? 19.327 -9.388 2.006 1.00 77.12 180 LYS A O 1
ATOM 1423 N N . SER A 1 181 ? 17.328 -9.790 2.955 1.00 80.44 181 SER A N 1
ATOM 1424 C CA . SER A 1 181 ? 16.506 -9.106 1.953 1.00 80.44 181 SER A CA 1
ATOM 1425 C C . SER A 1 181 ? 16.272 -7.620 2.229 1.00 80.44 181 SER A C 1
ATOM 1427 O O . SER A 1 181 ? 15.589 -6.967 1.450 1.00 80.44 181 SER A O 1
ATOM 1429 N N . ALA A 1 182 ? 16.805 -7.084 3.330 1.00 80.88 182 ALA A N 1
ATOM 1430 C CA . ALA A 1 182 ? 16.644 -5.683 3.726 1.00 80.88 182 ALA A CA 1
ATOM 1431 C C . ALA A 1 182 ? 17.414 -4.688 2.840 1.00 80.88 182 ALA A C 1
ATOM 1433 O O . ALA A 1 182 ? 17.203 -3.488 2.952 1.00 80.88 182 ALA A O 1
ATOM 1434 N N . LEU A 1 183 ? 18.328 -5.190 2.005 1.00 84.94 183 LEU A N 1
ATOM 1435 C CA . LEU A 1 183 ? 19.114 -4.410 1.044 1.00 84.94 183 LEU A CA 1
ATOM 1436 C C . LEU A 1 183 ? 18.793 -4.806 -0.404 1.00 84.94 183 LEU A C 1
ATOM 1438 O O . LEU A 1 183 ? 19.565 -4.497 -1.307 1.00 84.94 183 LEU A O 1
ATOM 1442 N N . HIS A 1 184 ? 17.713 -5.559 -0.623 1.00 92.06 184 HIS A N 1
ATOM 1443 C CA . HIS A 1 184 ? 17.372 -6.023 -1.961 1.00 92.06 184 HIS A CA 1
ATOM 1444 C C . HIS A 1 184 ? 16.719 -4.909 -2.772 1.00 92.06 184 HIS A C 1
ATOM 1446 O O . HIS A 1 184 ? 15.785 -4.255 -2.317 1.00 92.06 184 HIS A O 1
ATOM 1452 N N . GLU A 1 185 ? 17.169 -4.749 -4.008 1.00 95.12 185 GLU A N 1
ATOM 1453 C CA . GLU A 1 185 ? 16.579 -3.829 -4.968 1.00 95.12 185 GLU A CA 1
ATOM 1454 C C . GLU A 1 185 ? 15.494 -4.532 -5.790 1.00 95.12 185 GLU A C 1
ATOM 1456 O O . GLU A 1 185 ? 15.669 -5.651 -6.285 1.00 95.12 185 GLU A O 1
ATOM 1461 N N . TYR A 1 186 ? 14.354 -3.858 -5.955 1.00 96.25 186 TYR A N 1
ATOM 1462 C CA . TYR A 1 186 ? 13.221 -4.385 -6.707 1.00 96.25 186 TYR A CA 1
ATOM 1463 C C . TYR A 1 186 ? 12.962 -3.539 -7.946 1.00 96.25 186 TYR A C 1
ATOM 1465 O O . TYR A 1 186 ? 12.724 -2.338 -7.849 1.00 96.25 186 TYR A O 1
ATOM 1473 N N . ILE A 1 187 ? 12.973 -4.182 -9.112 1.00 97.12 187 ILE A N 1
ATOM 1474 C CA . ILE A 1 187 ? 12.751 -3.557 -10.417 1.00 97.12 187 ILE A CA 1
ATOM 1475 C C . ILE A 1 187 ? 11.356 -3.903 -10.931 1.00 97.12 187 ILE A C 1
ATOM 1477 O O . ILE A 1 187 ? 10.903 -5.047 -10.826 1.00 97.12 187 ILE A O 1
ATOM 1481 N N . VAL A 1 188 ? 10.683 -2.922 -11.530 1.00 97.38 188 VAL A N 1
ATOM 1482 C CA . VAL A 1 188 ? 9.371 -3.114 -12.156 1.00 97.38 188 VAL A CA 1
ATOM 1483 C C . VAL A 1 188 ? 9.485 -3.891 -13.468 1.00 97.38 188 VAL A C 1
ATOM 1485 O O . VAL A 1 188 ? 10.281 -3.570 -14.348 1.00 97.38 188 VAL A O 1
ATOM 1488 N N . ARG A 1 189 ? 8.624 -4.896 -13.620 1.00 96.88 189 ARG A N 1
ATOM 1489 C CA . ARG A 1 189 ? 8.494 -5.746 -14.803 1.00 96.88 189 ARG A CA 1
ATOM 1490 C C . ARG A 1 189 ? 7.356 -5.268 -15.692 1.00 96.88 189 ARG A C 1
ATOM 1492 O O . ARG A 1 189 ? 6.232 -5.777 -15.613 1.00 96.88 189 ARG A O 1
ATOM 1499 N N . LYS A 1 190 ? 7.639 -4.280 -16.540 1.00 93.94 190 LYS A N 1
ATOM 1500 C CA . LYS A 1 190 ? 6.660 -3.672 -17.454 1.00 93.94 190 LYS A CA 1
ATOM 1501 C C . LYS A 1 190 ? 5.865 -4.699 -18.259 1.00 93.94 190 LYS A C 1
ATOM 1503 O O . LYS A 1 190 ? 4.667 -4.522 -18.450 1.00 93.94 190 LYS A O 1
ATOM 1508 N N . GLU A 1 191 ? 6.500 -5.787 -18.690 1.00 94.50 191 GLU A N 1
ATOM 1509 C CA . GLU A 1 191 ? 5.885 -6.846 -19.497 1.00 94.50 191 GLU A CA 1
ATOM 1510 C C . GLU A 1 191 ? 4.796 -7.641 -18.757 1.00 94.50 191 GLU A C 1
ATOM 1512 O O . GLU A 1 191 ? 4.033 -8.383 -19.373 1.00 94.50 191 GLU A O 1
ATOM 1517 N N . LYS A 1 192 ? 4.723 -7.511 -17.428 1.00 95.12 192 LYS A N 1
ATOM 1518 C CA . LYS A 1 192 ? 3.685 -8.120 -16.584 1.00 95.12 192 LYS A CA 1
ATOM 1519 C C . LYS A 1 192 ? 2.545 -7.159 -16.248 1.00 95.12 192 LYS A C 1
ATOM 1521 O O . LYS A 1 192 ? 1.523 -7.594 -15.709 1.00 95.12 192 LYS A O 1
ATOM 1526 N N . MET A 1 193 ? 2.711 -5.874 -16.551 1.00 94.62 193 MET A N 1
ATOM 1527 C CA . MET A 1 193 ? 1.747 -4.817 -16.261 1.00 94.62 193 MET A CA 1
ATOM 1528 C C . MET A 1 193 ? 0.754 -4.633 -17.420 1.00 94.62 193 MET A C 1
ATOM 1530 O O . MET A 1 193 ? 1.006 -5.084 -18.536 1.00 94.62 193 MET A O 1
ATOM 1534 N N . PRO A 1 194 ? -0.382 -3.949 -17.197 1.00 93.38 194 PRO A N 1
ATOM 1535 C CA . PRO A 1 194 ? -1.280 -3.566 -18.280 1.00 93.38 194 PRO A CA 1
ATOM 1536 C C . PRO A 1 194 ? -0.560 -2.609 -19.230 1.00 93.38 194 PRO A C 1
ATOM 1538 O O . PRO A 1 194 ? 0.118 -1.683 -18.768 1.00 93.38 194 PRO A O 1
ATOM 1541 N N . GLU A 1 195 ? -0.740 -2.790 -20.535 1.00 91.56 195 GLU A N 1
ATOM 1542 C CA . GLU A 1 195 ? -0.238 -1.847 -21.536 1.00 91.56 195 GLU A CA 1
ATOM 1543 C C . GLU A 1 195 ? -0.812 -0.441 -21.304 1.00 91.56 195 GLU A C 1
ATOM 1545 O O . GLU A 1 195 ? -1.948 -0.283 -20.853 1.00 91.56 195 GLU A O 1
ATOM 1550 N N . ALA A 1 196 ? -0.008 0.579 -21.596 1.00 91.12 196 ALA A N 1
ATOM 1551 C CA . ALA A 1 196 ? -0.441 1.970 -21.636 1.00 91.12 196 ALA A CA 1
ATOM 1552 C C . ALA A 1 196 ? 0.328 2.714 -22.723 1.00 91.12 196 ALA A C 1
ATOM 1554 O O . ALA A 1 196 ? 1.526 2.474 -22.912 1.00 91.12 196 ALA A O 1
ATOM 1555 N N . GLY A 1 197 ? -0.360 3.624 -23.411 1.00 88.25 197 GLY A N 1
ATOM 1556 C CA . GLY A 1 197 ? 0.278 4.556 -24.330 1.00 88.25 197 GLY A CA 1
ATOM 1557 C C . GLY A 1 197 ? 1.138 5.577 -23.588 1.00 88.25 197 GLY A C 1
ATOM 1558 O O . GLY A 1 197 ? 0.997 5.774 -22.379 1.00 88.25 197 GLY A O 1
ATOM 1559 N N . LEU A 1 198 ? 2.031 6.242 -24.319 1.00 87.88 198 LEU A N 1
ATOM 1560 C CA . LEU A 1 198 ? 2.638 7.486 -23.846 1.00 87.88 198 LEU A CA 1
ATOM 1561 C C . LEU A 1 198 ? 1.575 8.587 -23.842 1.00 87.88 198 LEU A C 1
ATOM 1563 O O . LEU A 1 198 ? 0.782 8.654 -24.781 1.00 87.88 198 LEU A O 1
ATOM 1567 N N . LYS A 1 199 ? 1.596 9.475 -22.839 1.00 89.25 199 LYS A N 1
ATOM 1568 C CA . LYS A 1 199 ? 0.708 10.655 -22.816 1.00 89.25 199 LYS A CA 1
ATOM 1569 C C . LYS A 1 199 ? 0.920 11.533 -24.044 1.00 89.25 199 LYS A C 1
ATOM 1571 O O . LYS A 1 199 ? -0.034 12.037 -24.626 1.00 89.25 199 LYS A O 1
ATOM 1576 N N . ASN A 1 200 ? 2.182 11.667 -24.439 1.00 88.00 200 ASN A N 1
ATOM 1577 C CA . ASN A 1 200 ? 2.606 12.353 -25.641 1.00 88.00 200 ASN A CA 1
ATOM 1578 C C . ASN A 1 200 ? 3.544 11.429 -26.424 1.00 88.00 200 ASN A C 1
ATOM 1580 O O . ASN A 1 200 ? 4.609 11.049 -25.938 1.00 88.00 200 ASN A O 1
ATOM 1584 N N . ARG A 1 201 ? 3.158 11.057 -27.649 1.00 85.00 201 ARG A N 1
ATOM 1585 C CA . ARG A 1 201 ? 3.978 10.182 -28.505 1.00 85.00 201 ARG A CA 1
ATOM 1586 C C . ARG A 1 201 ? 5.295 10.834 -28.929 1.00 85.00 201 ARG A C 1
ATOM 1588 O O . ARG A 1 201 ? 6.228 10.116 -29.269 1.00 85.00 201 ARG A O 1
ATOM 1595 N N . GLU A 1 202 ? 5.365 12.161 -28.896 1.00 88.19 202 GLU A N 1
ATOM 1596 C CA . GLU A 1 202 ? 6.546 12.943 -29.267 1.00 88.19 202 GLU A CA 1
ATOM 1597 C C . GLU A 1 202 ? 7.486 13.191 -28.074 1.00 88.19 202 GLU A C 1
ATOM 1599 O O . GLU A 1 202 ? 8.649 13.533 -28.274 1.00 88.19 202 GLU A O 1
ATOM 1604 N N . SER A 1 203 ? 7.017 12.981 -26.836 1.00 81.75 203 SER A N 1
ATOM 1605 C CA . SER A 1 203 ? 7.790 13.215 -25.611 1.00 81.75 203 SER A CA 1
ATOM 1606 C C . SER A 1 203 ? 7.607 12.071 -24.605 1.00 81.75 203 SER A C 1
ATOM 1608 O O . SER A 1 203 ? 6.678 12.091 -23.792 1.00 81.75 203 SER A O 1
ATOM 1610 N N . PRO A 1 204 ? 8.512 11.072 -24.584 1.00 77.75 204 PRO A N 1
ATOM 1611 C CA . PRO A 1 204 ? 8.453 9.986 -23.603 1.00 77.75 204 PRO A CA 1
ATOM 1612 C C . PRO A 1 204 ? 8.664 10.468 -22.157 1.00 77.75 204 PRO A C 1
ATOM 1614 O O . PRO A 1 204 ? 8.324 9.753 -21.216 1.00 77.75 204 PRO A O 1
ATOM 1617 N N . LEU A 1 205 ? 9.184 11.688 -21.968 1.00 81.75 205 LEU A N 1
ATOM 1618 C CA . LEU A 1 205 ? 9.402 12.306 -20.657 1.00 81.75 205 LEU A CA 1
ATOM 1619 C C . LEU A 1 205 ? 8.095 12.664 -19.939 1.00 81.75 205 LEU A C 1
ATOM 1621 O O . LEU A 1 205 ? 8.070 12.741 -18.714 1.00 81.75 205 LEU A O 1
ATOM 162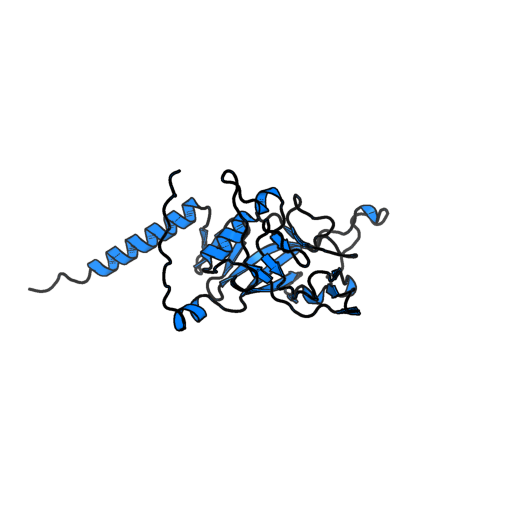5 N N . GLU A 1 206 ? 6.999 12.843 -20.679 1.00 83.00 206 GLU A N 1
ATOM 1626 C CA . GLU A 1 206 ? 5.672 13.080 -20.095 1.00 83.00 206 GLU A CA 1
ATOM 1627 C C . GLU A 1 206 ? 5.041 11.798 -19.518 1.00 83.00 206 GLU A C 1
ATOM 1629 O O . GLU A 1 206 ? 4.004 11.843 -18.845 1.00 83.00 206 GLU A O 1
ATOM 1634 N N . GLY A 1 207 ? 5.689 10.650 -19.735 1.00 84.94 207 GLY A N 1
ATOM 1635 C CA . GLY A 1 207 ? 5.312 9.363 -19.176 1.00 84.94 207 GLY A CA 1
ATOM 1636 C C . GLY A 1 207 ? 4.109 8.724 -19.867 1.00 84.94 207 GLY A C 1
ATOM 1637 O O . GLY A 1 207 ? 3.806 8.974 -21.034 1.00 84.94 207 GLY A O 1
ATOM 1638 N N . TYR A 1 208 ? 3.431 7.848 -19.129 1.00 88.94 208 TYR A N 1
ATOM 1639 C CA . TYR A 1 208 ? 2.363 6.993 -19.642 1.00 88.94 208 TYR A CA 1
ATOM 1640 C C . TYR A 1 208 ? 0.973 7.527 -19.302 1.00 88.94 208 TYR A C 1
ATOM 1642 O O . TYR A 1 208 ? 0.782 8.188 -18.278 1.00 88.94 208 TYR A O 1
ATOM 1650 N N . GLU A 1 209 ? -0.005 7.200 -20.142 1.00 91.81 209 GLU A N 1
ATOM 1651 C CA . GLU A 1 209 ? -1.423 7.393 -19.850 1.00 91.81 209 GLU A CA 1
ATOM 1652 C C . GLU A 1 209 ? -1.796 6.777 -18.493 1.00 91.81 209 GLU A C 1
ATOM 1654 O O . GLU A 1 209 ? -1.264 5.742 -18.070 1.00 91.81 209 GLU A O 1
ATOM 1659 N N . GLU A 1 210 ? -2.727 7.424 -17.789 1.00 92.50 210 GLU A N 1
ATOM 1660 C CA . GLU A 1 210 ? -3.131 6.965 -16.466 1.00 92.50 210 GLU A CA 1
ATOM 1661 C C . GLU A 1 210 ? -3.793 5.591 -16.538 1.00 92.50 210 GLU A C 1
ATOM 1663 O O . GLU A 1 210 ? -4.739 5.359 -17.287 1.00 92.50 210 GLU A O 1
ATOM 1668 N N . THR A 1 211 ? -3.306 4.669 -15.711 1.00 96.25 211 THR A N 1
ATOM 1669 C CA . THR A 1 211 ? -3.859 3.318 -15.621 1.00 96.25 211 THR A CA 1
ATOM 1670 C C . THR A 1 211 ? -4.432 3.103 -14.225 1.00 96.25 211 THR A C 1
ATOM 1672 O O . THR A 1 211 ? -3.664 2.846 -13.289 1.00 96.25 211 THR A O 1
ATOM 1675 N N . PRO A 1 212 ? -5.759 3.238 -14.049 1.00 96.81 212 PRO A N 1
ATOM 1676 C CA . PRO A 1 212 ? -6.387 3.109 -12.747 1.00 96.81 212 PRO A CA 1
ATOM 1677 C C . PRO A 1 212 ? -6.345 1.662 -12.264 1.00 96.81 212 PRO A C 1
ATOM 1679 O O . PRO A 1 212 ? -6.523 0.711 -13.030 1.00 96.81 212 PRO A O 1
ATOM 1682 N N . VAL A 1 213 ? -6.152 1.508 -10.961 1.00 98.06 213 VAL A N 1
ATOM 1683 C CA . VAL A 1 213 ? -6.133 0.222 -10.275 1.00 98.06 213 VAL A CA 1
ATOM 1684 C C . VAL A 1 213 ? -6.879 0.307 -8.947 1.00 98.06 213 VAL A C 1
ATOM 1686 O O . VAL A 1 213 ? -7.076 1.382 -8.380 1.00 98.06 213 VAL A O 1
ATOM 1689 N N . ARG A 1 214 ? -7.279 -0.843 -8.416 1.00 98.50 214 ARG A N 1
ATOM 1690 C CA . ARG A 1 214 ? -7.705 -0.988 -7.024 1.00 98.50 214 ARG A CA 1
ATOM 1691 C C . ARG A 1 214 ? -6.680 -1.840 -6.297 1.00 98.50 214 ARG A C 1
ATOM 1693 O O . ARG A 1 214 ? -6.483 -2.994 -6.664 1.00 98.50 214 ARG A O 1
ATOM 1700 N N . VAL A 1 215 ? -6.063 -1.274 -5.269 1.00 98.81 215 VAL A N 1
ATOM 1701 C CA . VAL A 1 215 ? -5.192 -2.007 -4.347 1.00 98.81 215 VAL A CA 1
ATOM 1702 C C . VAL A 1 215 ? -6.068 -2.739 -3.340 1.00 98.81 215 VAL A C 1
ATOM 1704 O O . VAL A 1 215 ? -7.080 -2.190 -2.898 1.00 98.81 215 VAL A O 1
ATOM 1707 N N . ILE A 1 216 ? -5.700 -3.968 -2.993 1.00 98.69 216 ILE A N 1
ATOM 1708 C CA . ILE A 1 216 ? -6.381 -4.801 -2.004 1.00 98.69 216 ILE A CA 1
ATOM 1709 C C . ILE A 1 216 ? -5.345 -5.345 -1.025 1.00 98.69 216 ILE A C 1
ATOM 1711 O O . ILE A 1 216 ? -4.407 -6.032 -1.420 1.00 98.69 216 ILE A O 1
ATOM 1715 N N . LEU A 1 217 ? -5.552 -5.059 0.256 1.00 98.81 217 LEU A N 1
ATOM 1716 C CA . LEU A 1 217 ? -4.887 -5.715 1.371 1.00 98.81 217 LEU A CA 1
ATOM 1717 C C . LEU A 1 217 ? -5.698 -6.965 1.714 1.00 98.81 217 LEU A C 1
ATOM 1719 O O . LEU A 1 217 ? -6.816 -6.868 2.233 1.00 98.81 217 LEU A O 1
ATOM 1723 N N . VAL A 1 218 ? -5.155 -8.133 1.386 1.00 98.38 218 VAL A N 1
ATOM 1724 C CA . VAL A 1 218 ? -5.753 -9.432 1.703 1.00 98.38 218 VAL A CA 1
ATOM 1725 C C . VAL A 1 218 ? -5.099 -9.951 2.980 1.00 98.38 218 VAL A C 1
ATOM 1727 O O . VAL A 1 218 ? -3.889 -10.179 2.969 1.00 98.38 218 VAL A O 1
ATOM 1730 N N . PRO A 1 219 ? -5.838 -10.115 4.087 1.00 97.62 219 PRO A N 1
ATOM 1731 C CA . PRO A 1 219 ? -5.249 -10.605 5.327 1.00 97.62 219 PRO A CA 1
ATOM 1732 C C . PRO A 1 219 ? -4.741 -12.035 5.167 1.00 97.62 219 PRO A C 1
ATOM 1734 O O . PRO A 1 219 ? -5.413 -12.874 4.569 1.00 97.62 219 PRO A O 1
ATOM 1737 N N . VAL A 1 220 ? -3.574 -12.326 5.740 1.00 95.88 220 VAL A N 1
ATOM 1738 C CA . VAL A 1 220 ? -3.079 -13.709 5.846 1.00 95.88 220 VAL A CA 1
ATOM 1739 C C . VAL A 1 220 ? -3.852 -14.472 6.927 1.00 95.88 220 VAL A C 1
ATOM 1741 O O . VAL A 1 220 ? -4.099 -15.665 6.788 1.00 95.88 220 VAL A O 1
ATOM 1744 N N . VAL A 1 221 ? -4.255 -13.775 7.996 1.00 88.44 221 VAL A N 1
ATOM 1745 C CA . VAL A 1 221 ? -5.057 -14.304 9.110 1.00 88.44 221 VAL A CA 1
ATOM 1746 C C . VAL A 1 221 ? -6.137 -13.285 9.455 1.00 88.44 221 VAL A C 1
ATOM 1748 O O . VAL A 1 221 ? -5.839 -12.093 9.557 1.00 88.44 221 VAL A O 1
ATOM 1751 N N . THR A 1 222 ? -7.385 -13.721 9.649 1.00 81.19 222 THR A N 1
ATOM 1752 C CA . THR A 1 222 ? -8.463 -12.800 10.030 1.00 81.19 222 THR A CA 1
ATOM 1753 C C . THR A 1 222 ? -8.546 -12.642 11.555 1.00 81.19 222 THR A C 1
ATOM 1755 O O . THR A 1 222 ? -8.240 -13.579 12.293 1.00 81.19 222 THR A O 1
ATOM 1758 N N . PRO A 1 223 ? -9.020 -11.499 12.088 1.00 75.75 223 PRO A N 1
ATOM 1759 C CA . PRO A 1 223 ? -9.163 -11.316 13.539 1.00 75.75 223 PRO A CA 1
ATOM 1760 C C . PRO A 1 223 ? -10.162 -12.287 14.197 1.00 75.75 223 PRO A C 1
ATOM 1762 O O . PRO A 1 223 ? -10.132 -12.498 15.408 1.00 75.75 223 PRO A O 1
ATOM 1765 N N . ALA A 1 224 ? -11.060 -12.896 13.416 1.00 66.62 224 ALA A N 1
ATOM 1766 C CA . ALA A 1 224 ? -11.938 -13.957 13.907 1.00 66.62 224 ALA A CA 1
ATOM 1767 C C . ALA A 1 224 ? -11.169 -15.260 14.203 1.00 66.62 224 ALA A C 1
ATOM 1769 O O . ALA A 1 224 ? -11.572 -16.020 15.085 1.00 66.62 224 ALA A O 1
ATOM 1770 N N . ASP A 1 225 ? -10.047 -15.492 13.516 1.00 60.12 225 ASP A N 1
ATOM 1771 C CA . ASP A 1 225 ? -9.199 -16.672 13.701 1.00 60.12 225 ASP A CA 1
ATOM 1772 C C . ASP A 1 225 ? -8.348 -16.561 14.976 1.00 60.12 225 ASP A C 1
ATOM 1774 O O . ASP A 1 225 ? -8.116 -17.557 15.664 1.00 60.12 225 ASP A O 1
ATOM 1778 N N . THR A 1 226 ? -7.938 -15.345 15.357 1.00 54.22 226 THR A N 1
ATOM 1779 C CA . THR A 1 226 ? -7.117 -15.096 16.557 1.00 54.22 226 THR A CA 1
ATOM 1780 C C . THR A 1 226 ? -7.918 -15.193 17.860 1.00 54.22 226 THR A C 1
ATOM 1782 O O . THR A 1 226 ? -7.398 -15.661 18.876 1.00 54.22 226 THR A O 1
ATOM 1785 N N . GLY A 1 227 ? -9.214 -14.857 17.831 1.00 47.00 227 GLY A N 1
ATOM 1786 C CA . GLY A 1 227 ? -10.129 -14.968 18.976 1.00 47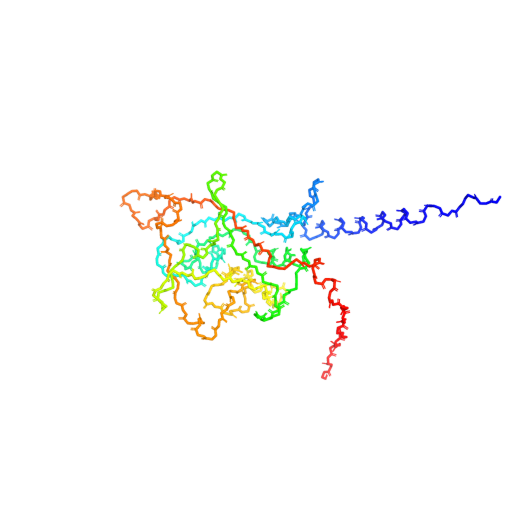.00 227 GLY A CA 1
ATOM 1787 C C . GLY A 1 227 ? -10.390 -16.399 19.471 1.00 47.00 227 GLY A C 1
ATOM 1788 O O . GLY A 1 227 ? -10.909 -16.571 20.572 1.00 47.00 227 GLY A O 1
ATOM 1789 N N . LYS A 1 228 ? -10.004 -17.431 18.706 1.00 46.25 228 LYS A N 1
ATOM 1790 C CA . LYS A 1 228 ? -10.048 -18.835 19.155 1.00 46.25 228 LYS A CA 1
ATOM 1791 C C . LYS A 1 228 ? -8.819 -19.263 19.969 1.00 46.25 228 LYS A C 1
ATOM 1793 O O . LYS A 1 228 ? -8.915 -20.259 20.675 1.00 46.25 228 LYS A O 1
ATOM 1798 N N . ASN A 1 229 ? -7.711 -18.511 19.922 1.00 40.50 229 ASN A N 1
ATOM 1799 C CA . ASN A 1 229 ? -6.426 -18.914 20.516 1.00 40.50 229 ASN A CA 1
ATOM 1800 C C . ASN A 1 229 ? -5.827 -17.938 21.546 1.00 40.50 229 ASN A C 1
ATOM 1802 O O . ASN A 1 229 ? -4.795 -18.258 22.129 1.00 40.50 229 ASN A O 1
ATOM 1806 N N . GLY A 1 230 ? -6.435 -16.781 21.824 1.00 37.25 230 GLY A N 1
ATOM 1807 C CA . GLY A 1 230 ? -5.854 -15.810 22.759 1.00 37.25 230 GLY A CA 1
ATOM 1808 C C . GLY A 1 230 ? -6.886 -15.145 23.659 1.00 37.25 230 GLY A C 1
ATOM 1809 O O . GLY A 1 230 ? -7.660 -14.303 23.207 1.00 37.25 230 GLY A O 1
ATOM 1810 N N . LYS A 1 231 ? -6.854 -15.456 24.962 1.00 38.38 231 LYS A N 1
ATOM 1811 C CA . LYS A 1 231 ? -7.358 -14.522 25.976 1.00 38.38 231 LYS A CA 1
ATOM 1812 C C . LYS A 1 231 ? -6.534 -13.240 25.840 1.00 38.38 231 LYS A C 1
ATOM 1814 O O . LYS A 1 231 ? -5.323 -13.269 26.028 1.00 38.38 231 LYS A O 1
ATOM 1819 N N . ARG A 1 232 ? -7.185 -12.132 25.488 1.00 45.62 232 ARG A N 1
ATOM 1820 C CA . ARG A 1 232 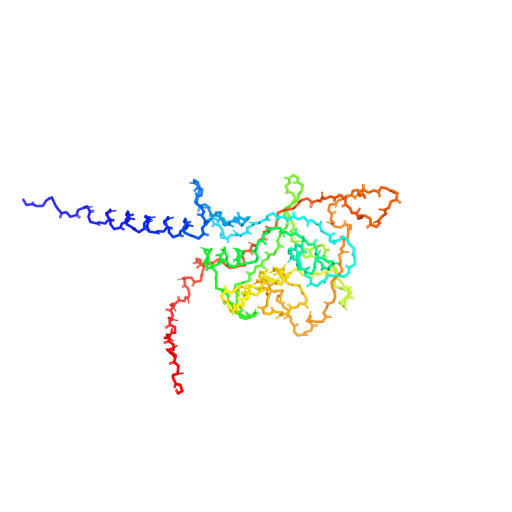? -6.572 -10.801 25.501 1.00 45.62 232 ARG A CA 1
ATOM 1821 C C . ARG A 1 232 ? -6.228 -10.438 26.947 1.00 45.62 232 ARG A C 1
ATOM 1823 O O . ARG A 1 232 ? -7.122 -10.073 27.705 1.00 45.62 232 ARG A O 1
ATOM 1830 N N . GLU A 1 233 ? -4.961 -10.533 27.335 1.00 39.03 233 GLU A N 1
ATOM 1831 C CA . GLU A 1 233 ? -4.467 -9.805 28.504 1.00 39.03 233 GLU A CA 1
ATOM 1832 C C . GLU A 1 233 ? -4.243 -8.350 28.088 1.00 39.03 233 GLU A C 1
ATOM 1834 O O . GLU A 1 233 ? -3.333 -8.026 27.327 1.00 39.03 233 GLU A O 1
ATOM 1839 N N . MET A 1 234 ? -5.121 -7.462 28.555 1.00 34.06 234 MET A N 1
ATOM 1840 C CA . MET A 1 234 ? -4.848 -6.028 28.541 1.00 34.06 234 MET A CA 1
ATOM 1841 C C . MET A 1 234 ? -3.665 -5.769 29.472 1.00 34.06 234 MET A C 1
ATOM 1843 O O . MET A 1 234 ? -3.797 -5.904 30.689 1.00 34.06 234 MET A O 1
ATOM 1847 N N . ALA A 1 235 ? -2.522 -5.377 28.910 1.00 37.00 235 ALA A N 1
ATOM 1848 C CA . ALA A 1 235 ? -1.447 -4.797 29.701 1.00 37.00 235 ALA A CA 1
ATOM 1849 C C . ALA A 1 235 ? -1.980 -3.538 30.423 1.00 37.00 235 ALA A C 1
ATOM 1851 O O . ALA A 1 235 ? -2.700 -2.747 29.799 1.00 37.00 235 ALA A O 1
ATOM 1852 N N . PRO A 1 236 ? -1.670 -3.333 31.716 1.00 35.41 236 PRO A N 1
ATOM 1853 C CA . PRO A 1 236 ? -2.105 -2.143 32.433 1.00 35.41 236 PRO A CA 1
ATOM 1854 C C . PRO A 1 236 ? -1.524 -0.892 31.774 1.00 35.41 236 PRO A C 1
ATOM 1856 O O . PRO A 1 236 ? -0.344 -0.854 31.429 1.00 35.41 236 PRO A O 1
ATOM 1859 N N . ALA A 1 237 ? -2.347 0.142 31.620 1.00 39.16 237 ALA A N 1
ATOM 1860 C CA . ALA A 1 237 ? -1.879 1.450 31.193 1.00 39.16 237 ALA A CA 1
ATOM 1861 C C . ALA A 1 237 ? -0.923 2.013 32.258 1.00 39.16 237 ALA A C 1
ATOM 1863 O O . ALA A 1 237 ? -1.355 2.368 33.356 1.00 39.16 237 ALA A O 1
ATOM 1864 N N . GLU A 1 238 ? 0.373 2.092 31.952 1.00 43.41 238 GLU A N 1
ATOM 1865 C CA . GLU A 1 238 ? 1.308 2.852 32.779 1.00 43.41 238 GLU A CA 1
ATOM 1866 C C . GLU A 1 238 ? 0.961 4.341 32.663 1.00 43.41 238 GLU A C 1
ATOM 1868 O O . GLU A 1 238 ? 1.055 4.947 31.593 1.00 43.41 238 GLU A O 1
ATOM 1873 N N . GLY A 1 239 ? 0.507 4.921 33.775 1.00 45.78 239 GLY A N 1
ATOM 1874 C CA . GLY A 1 239 ? 0.246 6.351 33.887 1.00 45.78 239 GL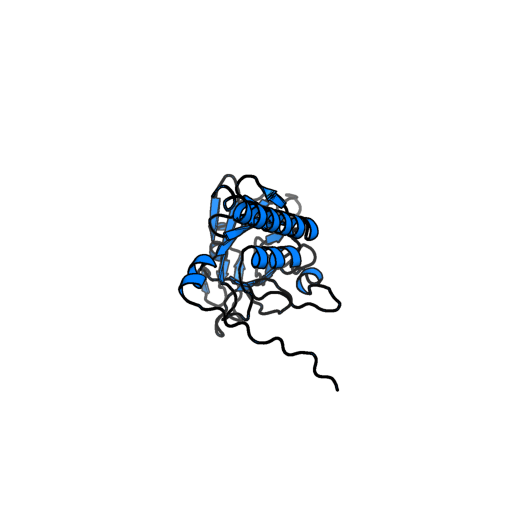Y A CA 1
ATOM 1875 C C . GLY A 1 239 ? 1.521 7.193 33.729 1.00 45.78 239 GLY A C 1
ATOM 1876 O O . GLY A 1 239 ? 2.637 6.671 33.807 1.00 45.78 239 GLY A O 1
ATOM 1877 N N . PRO A 1 240 ? 1.384 8.514 33.518 1.00 44.38 240 PRO A N 1
ATOM 1878 C CA . PRO A 1 240 ? 2.523 9.387 33.275 1.00 44.38 240 PRO A CA 1
ATOM 1879 C C . PRO A 1 240 ? 3.434 9.408 34.502 1.00 44.38 240 PRO A C 1
ATOM 1881 O O . PRO A 1 240 ? 3.000 9.758 35.599 1.00 44.38 240 PRO A O 1
ATOM 1884 N N . LYS A 1 241 ? 4.712 9.066 34.318 1.00 47.72 241 LYS A N 1
ATOM 1885 C CA . LYS A 1 241 ? 5.730 9.261 35.353 1.00 47.72 241 LYS A CA 1
ATOM 1886 C C . LYS A 1 241 ? 5.996 10.761 35.486 1.00 47.72 241 LYS A C 1
ATOM 1888 O O . LYS A 1 241 ? 6.621 11.362 34.614 1.00 47.72 241 LYS A O 1
ATOM 1893 N N . THR A 1 242 ? 5.496 11.363 36.560 1.00 52.56 242 THR A N 1
ATOM 1894 C CA . THR A 1 242 ? 5.882 12.708 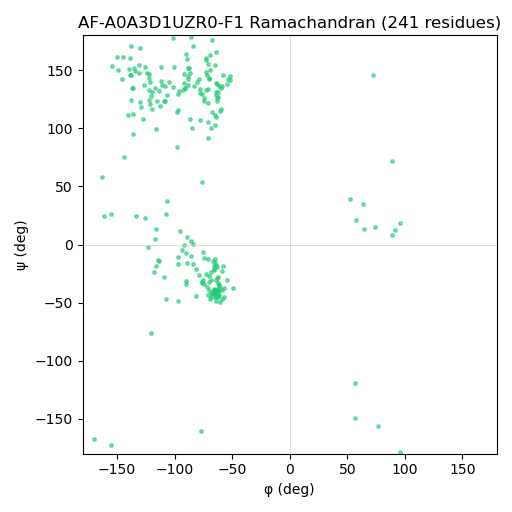37.000 1.00 52.56 242 THR A CA 1
ATOM 1895 C C . THR A 1 242 ? 7.363 12.711 37.375 1.00 52.56 242 THR A C 1
ATOM 1897 O O . THR A 1 242 ? 7.795 11.867 38.162 1.00 52.56 242 THR A O 1
ATOM 1900 N N . LYS A 1 243 ? 8.131 13.628 36.779 1.00 51.66 243 LYS A N 1
ATOM 1901 C CA . LYS A 1 243 ? 9.440 14.049 37.293 1.00 51.66 243 LYS A CA 1
ATOM 1902 C C . LYS A 1 243 ? 9.249 15.104 38.371 1.00 51.66 243 LYS A C 1
ATOM 1904 O O . LYS A 1 243 ? 8.289 15.893 38.220 1.00 51.66 243 LYS A O 1
#

Mean predicted aligned error: 8.66 Å